Protein AF-A0A382U224-F1 (afdb_monomer)

Radius of gyration: 30.33 Å; Cα contacts (8 Å, |Δi|>4): 531; chains: 1; bounding box: 77×36×102 Å

Secondary structure (DSSP, 8-state):
--EEE-TT--EEEPTT----TTT-SEEEEEEEEE-TTS-EEEEEEEEEPPP--PPP-EEEEETT-TTEEEEEEEEEEEE-TTS-EEEEEEEEEEEEEE----TT--EEEEEEEEE-SS--S--EEEEEETT--B-GGGEEEETTTTEEEEPTT----GGG-TTS--SS-------TTSS--TTS-----EEEEEE-SS-EEEEEETT-STTPSPEEEEEES---TTT---TTS--TT--------TT---EEEEEEEEE-SSSSSS-EEEEEEEETTTTEEEEEEE-TTS-GGGG--

Structure (mmCIF, N/CA/C/O backbone):
data_AF-A0A382U224-F1
#
_entry.id   AF-A0A382U224-F1
#
loop_
_atom_site.group_PDB
_atom_site.id
_atom_site.type_symbol
_atom_site.label_atom_id
_atom_site.label_alt_id
_atom_site.label_comp_id
_atom_site.label_asym_id
_atom_site.label_entity_id
_atom_site.label_seq_id
_atom_site.pdbx_PDB_ins_code
_atom_site.Cartn_x
_atom_site.Cartn_y
_atom_site.Cartn_z
_atom_site.occupancy
_atom_site.B_iso_or_equiv
_atom_site.auth_seq_id
_atom_site.auth_comp_id
_atom_site.auth_asym_id
_atom_site.auth_atom_id
_atom_site.pdbx_PDB_model_num
ATOM 1 N N . ARG A 1 1 ? 13.136 8.212 -32.456 1.00 69.88 1 ARG A N 1
ATOM 2 C CA . ARG A 1 1 ? 13.972 9.448 -32.551 1.00 69.88 1 ARG A CA 1
ATOM 3 C C . ARG A 1 1 ? 15.162 9.426 -31.564 1.00 69.88 1 ARG A C 1
ATOM 5 O O . ARG A 1 1 ? 15.828 10.454 -31.434 1.00 69.88 1 ARG A O 1
ATOM 12 N N . PHE A 1 2 ? 15.437 8.265 -30.944 1.00 87.75 2 PHE A N 1
ATOM 13 C CA . PHE A 1 2 ? 16.312 8.047 -29.780 1.00 87.75 2 PHE A CA 1
ATOM 14 C C . PHE A 1 2 ? 17.734 7.593 -30.119 1.00 87.75 2 PHE A C 1
ATOM 16 O O . PHE A 1 2 ? 18.622 7.741 -29.297 1.00 87.75 2 PHE A O 1
ATOM 23 N N . PHE A 1 3 ? 17.952 7.085 -31.332 1.00 92.06 3 PHE A N 1
ATOM 24 C CA . PHE A 1 3 ? 19.251 6.616 -31.808 1.00 92.06 3 PHE A CA 1
ATOM 25 C C . PHE A 1 3 ? 19.870 7.608 -32.792 1.00 92.06 3 PHE A C 1
ATOM 27 O O . PHE A 1 3 ? 19.154 8.365 -33.463 1.00 92.06 3 PHE A O 1
ATOM 34 N N . GLU A 1 4 ? 21.193 7.584 -32.891 1.00 92.56 4 GLU A N 1
ATOM 35 C CA . GLU A 1 4 ? 21.968 8.284 -33.909 1.00 92.56 4 GLU A CA 1
ATOM 36 C C . GLU A 1 4 ? 23.108 7.413 -34.432 1.00 92.56 4 GLU A C 1
ATOM 38 O O . GLU A 1 4 ? 23.628 6.557 -33.720 1.00 92.56 4 GLU A O 1
ATOM 43 N N . ILE A 1 5 ? 23.468 7.630 -35.697 1.00 91.50 5 ILE A N 1
ATOM 44 C CA . ILE A 1 5 ? 24.611 6.995 -36.346 1.00 91.50 5 ILE A CA 1
ATOM 45 C C . ILE A 1 5 ? 25.606 8.086 -36.735 1.00 91.50 5 ILE A C 1
ATOM 47 O O . ILE A 1 5 ? 25.209 9.106 -37.304 1.00 91.50 5 ILE A O 1
ATOM 51 N N . ASN A 1 6 ? 26.877 7.912 -36.381 1.00 90.19 6 ASN A N 1
ATOM 52 C CA . ASN A 1 6 ? 27.922 8.869 -36.745 1.00 90.19 6 ASN A CA 1
ATOM 53 C C . ASN A 1 6 ? 28.481 8.597 -38.155 1.00 90.19 6 ASN A C 1
ATOM 55 O O . ASN A 1 6 ? 28.109 7.626 -38.817 1.00 90.19 6 ASN A O 1
ATOM 59 N N . ALA A 1 7 ? 29.374 9.474 -38.623 1.00 87.75 7 ALA A N 1
ATOM 60 C CA . ALA A 1 7 ? 29.983 9.362 -39.950 1.00 87.75 7 ALA A CA 1
ATOM 61 C C . ALA A 1 7 ? 30.847 8.095 -40.107 1.00 87.75 7 ALA A C 1
ATOM 63 O O . ALA A 1 7 ? 31.051 7.622 -41.221 1.00 87.75 7 ALA A O 1
ATOM 64 N N . GLU A 1 8 ? 31.315 7.523 -38.997 1.00 90.12 8 GLU A N 1
ATOM 65 C CA . GLU A 1 8 ? 32.066 6.269 -38.937 1.00 90.12 8 GLU A CA 1
ATOM 66 C C . GLU A 1 8 ? 31.162 5.020 -38.942 1.00 90.12 8 GLU A C 1
ATOM 68 O O . GLU A 1 8 ? 31.665 3.897 -38.941 1.00 90.12 8 GLU A O 1
ATOM 73 N N . GLY A 1 9 ? 29.834 5.190 -38.957 1.00 88.94 9 GLY A N 1
ATOM 74 C CA . GLY A 1 9 ? 28.864 4.092 -38.971 1.00 88.94 9 GLY A CA 1
ATOM 75 C C . GLY A 1 9 ? 28.565 3.481 -37.598 1.00 88.94 9 GLY A C 1
ATOM 76 O O . GLY A 1 9 ? 27.930 2.431 -37.522 1.00 88.94 9 GLY A O 1
ATOM 77 N N . VAL A 1 10 ? 28.993 4.120 -36.508 1.00 92.06 10 VAL A N 1
ATOM 78 C CA . VAL A 1 10 ? 28.679 3.703 -35.136 1.00 92.06 10 VAL A CA 1
ATOM 79 C C . VAL A 1 10 ? 27.275 4.166 -34.784 1.00 92.06 10 VAL A C 1
ATOM 81 O O . VAL A 1 10 ? 27.008 5.367 -34.707 1.00 92.06 10 VAL A O 1
ATOM 84 N N . LEU A 1 11 ? 26.385 3.207 -34.550 1.00 91.12 11 LEU A N 1
ATOM 85 C CA . LEU A 1 11 ? 25.061 3.452 -34.001 1.00 91.12 11 LEU A CA 1
ATOM 86 C C . LEU A 1 11 ? 25.136 3.524 -32.474 1.00 91.12 11 LEU A C 1
ATOM 88 O O . LEU A 1 11 ? 25.681 2.623 -31.839 1.00 91.12 11 LEU A O 1
ATOM 92 N N . LYS A 1 12 ? 24.533 4.553 -31.882 1.00 91.94 12 LYS A N 1
ATOM 93 C CA . LYS A 1 12 ? 24.366 4.669 -30.432 1.00 91.94 12 LYS A CA 1
ATOM 94 C C . LYS A 1 12 ? 22.997 5.230 -30.059 1.00 91.94 12 LYS A C 1
ATOM 96 O O . LYS A 1 12 ? 22.325 5.867 -30.876 1.00 91.94 12 LYS A O 1
ATOM 101 N N . LEU A 1 13 ? 22.604 5.022 -28.805 1.00 93.81 13 LEU A N 1
ATOM 102 C CA . LEU A 1 13 ? 21.536 5.802 -28.189 1.00 93.81 13 LEU A CA 1
ATOM 103 C C . LEU A 1 13 ? 22.026 7.248 -28.010 1.00 93.81 13 LEU A C 1
ATOM 105 O O . LEU A 1 13 ? 23.205 7.491 -27.748 1.00 93.81 13 LEU A O 1
ATOM 109 N N . LYS A 1 14 ? 21.134 8.214 -28.208 1.00 94.69 14 LYS A N 1
ATOM 110 C CA . LYS A 1 14 ? 21.439 9.629 -28.010 1.00 94.69 14 LYS A CA 1
ATOM 111 C C . LYS A 1 14 ? 21.671 9.925 -26.539 1.00 94.69 14 LYS A C 1
ATOM 113 O O . LYS A 1 14 ? 21.024 9.350 -25.668 1.00 94.69 14 LYS A O 1
ATOM 118 N N . ASP A 1 15 ? 22.535 10.897 -26.291 1.00 93.88 15 ASP A N 1
ATOM 119 C CA . ASP A 1 15 ? 22.844 1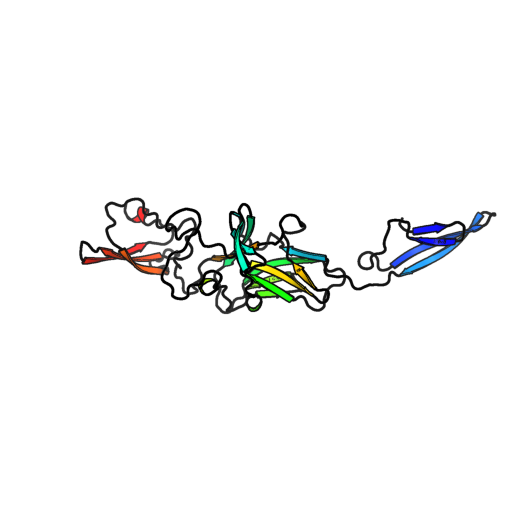1.359 -24.946 1.00 93.88 15 ASP A CA 1
ATOM 120 C C . ASP A 1 15 ? 21.559 11.837 -24.236 1.00 93.88 15 ASP A C 1
ATOM 122 O O . ASP A 1 15 ? 20.720 12.524 -24.828 1.00 93.88 15 ASP A O 1
ATOM 126 N N . GLY A 1 16 ? 21.400 11.452 -22.967 1.00 93.38 16 GLY A N 1
ATOM 127 C CA . GLY A 1 16 ? 20.220 11.770 -22.154 1.00 93.38 16 GLY A CA 1
ATOM 128 C C . GLY A 1 16 ? 19.013 10.844 -22.352 1.00 93.38 16 GLY A C 1
ATOM 129 O O . GLY A 1 16 ? 18.013 11.025 -21.665 1.00 93.38 16 GLY A O 1
ATOM 130 N N . PHE A 1 17 ? 19.094 9.856 -23.246 1.00 92.56 17 PHE A N 1
ATOM 131 C CA . PHE A 1 17 ? 18.107 8.780 -23.345 1.00 92.56 17 PHE A CA 1
ATOM 132 C C . PHE A 1 17 ? 18.631 7.508 -22.679 1.00 92.56 17 PHE A C 1
ATOM 134 O O . PHE A 1 17 ? 19.838 7.273 -22.640 1.00 92.56 17 PHE A O 1
ATOM 141 N N . GLN A 1 18 ? 17.710 6.693 -22.175 1.00 91.25 18 GLN A N 1
ATOM 142 C CA . GLN A 1 18 ? 17.973 5.373 -21.605 1.00 91.25 18 GLN A CA 1
ATOM 143 C C . GLN A 1 18 ? 17.021 4.368 -22.261 1.00 91.25 18 GLN A C 1
ATOM 145 O O . GLN A 1 18 ? 15.934 4.755 -22.700 1.00 91.25 18 GLN A O 1
ATOM 150 N N . ALA A 1 19 ? 17.479 3.125 -22.407 1.00 91.81 19 ALA A N 1
ATOM 151 C CA . ALA A 1 19 ? 16.613 2.011 -22.771 1.00 91.81 19 ALA A CA 1
ATOM 152 C C . ALA A 1 19 ? 15.884 1.525 -21.511 1.00 91.81 19 ALA A C 1
ATOM 154 O O . ALA A 1 19 ? 16.412 1.678 -20.415 1.00 91.81 19 ALA A O 1
ATOM 155 N N . ASP A 1 20 ? 14.686 0.996 -21.702 1.00 92.19 20 ASP A N 1
ATOM 156 C CA . ASP A 1 20 ? 13.738 0.574 -20.669 1.00 92.19 20 ASP A CA 1
ATOM 157 C C . ASP A 1 20 ? 13.022 -0.633 -21.291 1.00 92.19 20 ASP A C 1
ATOM 159 O O . ASP A 1 20 ? 12.437 -0.499 -22.377 1.00 92.19 20 ASP A O 1
ATOM 163 N N . TYR A 1 21 ? 13.236 -1.819 -20.716 1.00 94.38 21 TYR A N 1
ATOM 164 C CA . TYR A 1 21 ? 12.819 -3.083 -21.322 1.00 94.38 21 TYR A CA 1
ATOM 165 C C . TYR A 1 21 ? 11.293 -3.223 -21.283 1.00 94.38 21 TYR A C 1
ATOM 167 O O . TYR A 1 21 ? 10.682 -3.599 -22.291 1.00 94.38 21 TYR A O 1
ATOM 175 N N . GLU A 1 22 ? 10.675 -2.798 -20.186 1.00 92.94 22 GLU A N 1
ATOM 176 C CA . GLU A 1 22 ? 9.235 -2.845 -19.922 1.00 92.94 22 GLU A CA 1
ATOM 177 C C . GLU A 1 22 ? 8.476 -1.917 -20.866 1.00 92.94 22 GLU A C 1
ATOM 179 O O . GLU A 1 22 ? 7.333 -2.183 -21.254 1.00 92.94 22 GLU A O 1
ATOM 184 N N . ARG A 1 23 ? 9.128 -0.837 -21.302 1.00 91.88 23 ARG A N 1
ATOM 185 C CA . ARG A 1 23 ? 8.614 0.044 -22.348 1.00 91.88 23 ARG A CA 1
ATOM 186 C C . ARG A 1 23 ? 8.836 -0.507 -23.748 1.00 91.88 23 ARG A C 1
ATOM 188 O O . ARG A 1 23 ? 7.899 -0.523 -24.545 1.00 91.88 23 ARG A O 1
ATOM 195 N N . ASP A 1 24 ? 10.072 -0.884 -24.076 1.00 93.50 24 ASP A N 1
ATOM 196 C CA . ASP A 1 24 ? 10.478 -1.333 -25.408 1.00 93.50 24 ASP A CA 1
ATOM 197 C C . ASP A 1 24 ? 11.606 -2.388 -25.325 1.00 93.50 24 ASP A C 1
ATOM 199 O O . ASP A 1 24 ? 12.788 -2.073 -25.473 1.00 93.50 24 ASP A O 1
ATOM 203 N N . ALA A 1 25 ? 11.250 -3.673 -25.235 1.00 95.44 25 ALA A N 1
ATOM 204 C CA . ALA A 1 25 ? 12.205 -4.794 -25.229 1.00 95.44 25 ALA A CA 1
ATOM 205 C C . ALA A 1 25 ? 13.103 -4.890 -26.485 1.00 95.44 25 ALA A C 1
ATOM 207 O O . ALA A 1 25 ? 14.107 -5.610 -26.518 1.00 95.44 25 ALA A O 1
ATOM 208 N N . SER A 1 26 ? 12.749 -4.200 -27.575 1.00 95.19 26 SER A N 1
ATOM 209 C CA . SER A 1 26 ? 13.609 -4.101 -28.754 1.00 95.19 26 SER A CA 1
ATOM 210 C C . SER A 1 26 ? 13.297 -2.885 -29.620 1.00 95.19 26 SER A C 1
ATOM 212 O O . SER A 1 26 ? 12.163 -2.420 -29.709 1.00 95.19 26 SER A O 1
ATOM 214 N N . TYR A 1 27 ? 14.309 -2.432 -30.355 1.00 94.00 27 TYR A N 1
ATOM 215 C CA . TYR A 1 27 ? 14.199 -1.386 -31.360 1.00 94.00 27 TYR A CA 1
ATOM 216 C C . TYR A 1 27 ? 14.552 -1.938 -32.735 1.00 94.00 27 TYR A C 1
ATOM 218 O O . TYR A 1 27 ? 15.621 -2.517 -32.935 1.00 94.00 27 TYR A O 1
ATOM 226 N N . GLN A 1 28 ? 13.682 -1.701 -33.712 1.00 93.62 28 GLN A N 1
ATOM 227 C CA . GLN A 1 28 ? 13.940 -2.031 -35.108 1.00 93.62 28 GLN A CA 1
ATOM 228 C C . GLN A 1 28 ? 14.117 -0.758 -35.931 1.00 93.62 28 GLN A C 1
ATOM 230 O O . GLN A 1 28 ? 13.330 0.186 -35.828 1.00 93.62 28 GLN A O 1
ATOM 235 N N . PHE A 1 29 ? 15.147 -0.723 -36.771 1.00 90.44 29 PHE A N 1
ATOM 236 C CA . PHE A 1 29 ? 15.409 0.425 -37.631 1.00 90.44 29 PHE A CA 1
ATOM 237 C C . PHE A 1 29 ? 16.032 0.027 -38.967 1.00 90.44 29 PHE A C 1
ATOM 239 O O . PHE A 1 29 ? 16.748 -0.965 -39.099 1.00 90.44 29 PHE A O 1
ATOM 246 N N . ASN A 1 30 ? 15.752 0.857 -39.970 1.00 93.19 30 ASN A N 1
ATOM 247 C CA . ASN A 1 30 ? 16.323 0.752 -41.305 1.00 93.19 30 ASN A CA 1
ATOM 248 C C . ASN A 1 30 ? 17.618 1.568 -41.362 1.00 93.19 30 ASN A C 1
ATOM 250 O O . ASN A 1 30 ? 17.573 2.797 -41.286 1.00 93.19 30 ASN A O 1
ATOM 254 N N . ILE A 1 31 ? 18.761 0.909 -41.541 1.00 90.69 31 ILE A N 1
ATOM 255 C CA . ILE A 1 31 ? 20.030 1.577 -41.844 1.00 90.69 31 ILE A CA 1
ATOM 256 C C . ILE A 1 31 ? 20.157 1.667 -43.358 1.00 90.69 31 ILE A C 1
ATOM 258 O O . ILE A 1 31 ? 20.161 0.642 -44.035 1.00 90.69 31 ILE A O 1
ATOM 262 N N . THR A 1 32 ? 20.277 2.884 -43.885 1.00 92.38 32 THR A N 1
ATOM 263 C CA . THR A 1 32 ? 20.508 3.123 -45.314 1.00 92.38 32 THR A CA 1
ATOM 264 C C . THR A 1 32 ? 21.908 3.678 -45.519 1.00 92.38 32 THR A C 1
ATOM 266 O O . THR A 1 32 ? 22.218 4.758 -45.022 1.00 92.38 32 THR A O 1
ATOM 269 N N . ALA A 1 33 ? 22.742 2.950 -46.256 1.00 91.44 33 ALA A N 1
ATOM 270 C CA . ALA A 1 33 ? 24.026 3.437 -46.743 1.00 91.44 33 ALA A CA 1
ATOM 271 C C . ALA A 1 33 ? 23.842 4.017 -48.150 1.00 91.44 33 ALA A C 1
ATOM 273 O O . ALA A 1 33 ? 23.153 3.411 -48.968 1.00 91.44 33 ALA A O 1
ATOM 274 N N . LEU A 1 34 ? 24.454 5.169 -48.425 1.00 93.81 34 LEU A N 1
ATOM 275 C CA . LEU A 1 34 ? 24.434 5.853 -49.720 1.00 93.81 34 LEU A CA 1
ATOM 276 C C . LEU A 1 34 ? 25.876 5.994 -50.222 1.00 93.81 34 LEU A C 1
ATOM 278 O O . LEU A 1 34 ? 26.750 6.362 -49.438 1.00 93.81 34 LEU A O 1
ATOM 282 N N . ASN A 1 35 ? 26.134 5.707 -51.498 1.00 92.94 35 ASN A N 1
ATOM 283 C CA . ASN A 1 35 ? 27.435 5.977 -52.119 1.00 92.94 35 ASN A CA 1
ATOM 284 C C . ASN A 1 35 ? 27.475 7.378 -52.770 1.00 92.94 35 ASN A C 1
ATOM 286 O O . ASN A 1 35 ? 26.446 8.031 -52.941 1.00 92.94 35 ASN A O 1
ATOM 290 N N . ASP A 1 36 ? 28.660 7.824 -53.199 1.00 93.94 36 ASP A N 1
ATOM 291 C CA . ASP A 1 36 ? 28.842 9.140 -53.843 1.00 93.94 36 ASP A CA 1
ATOM 292 C C . ASP A 1 36 ? 28.102 9.283 -55.187 1.00 93.94 36 ASP A C 1
ATOM 294 O O . ASP A 1 36 ? 27.880 10.396 -55.665 1.00 93.94 36 ASP A O 1
ATOM 298 N N . ALA A 1 37 ? 27.718 8.164 -55.809 1.00 94.69 37 ALA A N 1
ATOM 299 C CA . ALA A 1 37 ? 26.937 8.136 -57.044 1.00 94.69 37 ALA A CA 1
ATOM 300 C C . ALA A 1 37 ? 25.416 8.238 -56.802 1.00 94.69 37 ALA A C 1
ATOM 302 O O . ALA A 1 37 ? 24.665 8.427 -57.758 1.00 94.69 37 ALA A O 1
ATOM 303 N N . GLY A 1 38 ? 24.963 8.157 -55.544 1.00 92.81 38 GLY A N 1
ATOM 304 C CA . GLY A 1 38 ? 23.555 8.224 -55.152 1.00 92.81 38 GLY A CA 1
ATOM 305 C C . GLY A 1 38 ? 22.835 6.872 -55.058 1.00 92.81 38 GLY A C 1
ATOM 306 O O . GLY A 1 38 ? 21.628 6.856 -54.811 1.00 92.81 38 GLY A O 1
ATOM 307 N N . ASP A 1 39 ? 23.533 5.745 -55.219 1.00 96.50 39 ASP A N 1
ATOM 308 C CA . ASP A 1 39 ? 22.951 4.419 -54.989 1.00 96.50 39 ASP A CA 1
ATOM 309 C C . ASP A 1 39 ? 22.833 4.147 -53.491 1.00 96.50 39 ASP A C 1
ATOM 311 O O . ASP A 1 39 ? 23.741 4.474 -52.720 1.00 96.50 39 ASP A O 1
ATOM 315 N N . SER A 1 40 ? 21.742 3.498 -53.081 1.00 96.25 40 SER A N 1
ATOM 316 C CA . SER A 1 40 ? 21.501 3.163 -51.678 1.00 96.25 40 SER A CA 1
ATOM 317 C C . SER A 1 40 ? 21.294 1.672 -51.442 1.00 96.25 40 SER A C 1
ATOM 319 O O . SER A 1 40 ? 20.751 0.954 -52.282 1.00 96.25 40 SER A O 1
ATOM 321 N N . LEU A 1 41 ? 21.718 1.222 -50.263 1.00 95.94 41 LEU A N 1
ATOM 322 C CA . LEU A 1 41 ? 21.415 -0.095 -49.719 1.00 95.94 41 LEU A CA 1
ATOM 323 C C . LEU A 1 41 ? 20.790 0.086 -48.340 1.00 95.94 41 LEU A C 1
ATOM 325 O O . LEU A 1 41 ? 21.390 0.714 -47.468 1.00 95.94 41 LEU A O 1
ATOM 329 N N . THR A 1 42 ? 19.610 -0.493 -48.136 1.00 95.88 42 THR A N 1
ATOM 330 C CA . THR A 1 42 ? 18.919 -0.469 -46.846 1.00 95.88 42 THR A CA 1
ATOM 331 C C . THR A 1 42 ? 18.923 -1.856 -46.223 1.00 95.88 42 THR A C 1
ATOM 333 O O . THR A 1 42 ? 18.527 -2.826 -46.867 1.00 95.88 42 THR A O 1
ATOM 336 N N . THR A 1 43 ? 19.328 -1.945 -44.958 1.00 93.94 43 THR A N 1
ATOM 337 C CA . THR A 1 43 ? 19.179 -3.150 -44.139 1.00 93.94 43 THR A CA 1
ATOM 338 C C . THR A 1 43 ? 18.311 -2.860 -42.929 1.00 93.94 43 THR A C 1
ATOM 340 O O . THR A 1 43 ? 18.355 -1.766 -42.366 1.00 93.94 43 THR A O 1
ATOM 343 N N . ILE A 1 44 ? 17.543 -3.859 -42.512 1.00 94.25 44 ILE A N 1
ATOM 344 C CA . ILE A 1 44 ? 16.831 -3.833 -41.239 1.00 94.25 44 ILE A CA 1
ATOM 345 C C . ILE A 1 44 ? 17.802 -4.332 -40.170 1.00 94.25 44 ILE A C 1
ATOM 347 O O . ILE A 1 44 ? 18.443 -5.368 -40.352 1.00 94.25 44 ILE A O 1
ATOM 351 N N . MET A 1 45 ? 17.920 -3.594 -39.075 1.00 90.50 45 MET A N 1
ATOM 352 C CA . MET A 1 45 ? 18.650 -4.002 -37.881 1.00 90.50 45 MET A CA 1
ATOM 353 C C . MET A 1 45 ? 17.687 -4.000 -36.697 1.00 90.50 45 MET A C 1
ATOM 355 O O . MET A 1 45 ? 16.862 -3.095 -36.560 1.00 90.50 45 MET A O 1
ATOM 359 N N . THR A 1 46 ? 17.810 -5.022 -35.857 1.00 93.62 46 THR A N 1
ATOM 360 C CA . THR A 1 46 ? 17.092 -5.136 -34.589 1.00 93.62 46 THR A CA 1
ATOM 361 C C . THR A 1 46 ? 18.112 -5.073 -33.463 1.00 93.62 46 THR A C 1
ATOM 363 O O . THR A 1 46 ? 19.101 -5.805 -33.491 1.00 93.62 46 THR A O 1
ATOM 366 N N . VAL A 1 47 ? 17.871 -4.201 -32.492 1.00 92.88 47 VAL A N 1
ATOM 367 C CA . VAL A 1 47 ? 18.618 -4.109 -31.236 1.00 92.88 47 VAL A CA 1
ATOM 368 C C . VAL A 1 47 ? 17.680 -4.551 -30.130 1.00 92.88 47 VAL A C 1
ATOM 370 O O . VAL A 1 47 ? 16.614 -3.967 -29.968 1.00 92.88 47 VAL A O 1
ATOM 373 N N . THR A 1 48 ? 18.053 -5.596 -29.406 1.00 95.19 48 THR A N 1
ATOM 374 C CA . THR A 1 48 ? 17.325 -6.055 -28.221 1.00 95.19 48 THR A CA 1
ATOM 375 C C . THR A 1 48 ? 17.800 -5.275 -27.003 1.00 95.19 48 THR A C 1
ATOM 377 O O . THR A 1 48 ? 18.986 -4.955 -26.904 1.00 95.19 48 THR A O 1
ATOM 380 N N . VAL A 1 49 ? 16.877 -4.962 -26.104 1.00 95.69 49 VAL A N 1
ATOM 381 C CA . VAL A 1 49 ? 17.187 -4.477 -24.759 1.00 95.69 49 VAL A CA 1
ATOM 382 C C . VAL A 1 49 ? 17.278 -5.711 -23.870 1.00 95.69 49 VAL A C 1
ATOM 384 O O . VAL A 1 49 ? 16.461 -6.621 -24.003 1.00 95.69 49 VAL A O 1
ATOM 387 N N . GLU A 1 50 ? 18.329 -5.796 -23.061 1.00 94.81 50 GLU A N 1
ATOM 388 C CA . GLU A 1 50 ? 18.430 -6.845 -22.049 1.00 94.81 50 GLU A CA 1
ATOM 389 C C . GLU A 1 50 ? 17.659 -6.389 -20.818 1.00 94.81 50 GLU A C 1
ATOM 391 O O . GLU A 1 50 ? 17.856 -5.268 -20.352 1.00 94.81 50 GLU A O 1
ATOM 396 N N . ASP A 1 51 ? 16.785 -7.272 -20.364 1.00 94.19 51 ASP A N 1
ATOM 397 C CA . ASP A 1 51 ? 16.013 -7.158 -19.137 1.00 94.19 51 ASP A CA 1
ATOM 398 C C . ASP A 1 51 ? 16.950 -7.212 -17.914 1.00 94.19 51 ASP A C 1
ATOM 400 O O . ASP A 1 51 ? 17.913 -7.999 -17.894 1.00 94.19 51 ASP A O 1
ATOM 404 N N . VAL A 1 52 ? 16.708 -6.356 -16.923 1.00 92.00 52 VAL A N 1
ATOM 405 C CA . VAL A 1 52 ? 17.448 -6.308 -15.660 1.00 92.00 52 VAL A CA 1
ATOM 406 C C . VAL A 1 52 ? 16.449 -6.233 -14.521 1.00 92.00 52 VAL A C 1
ATOM 408 O O . VAL A 1 52 ? 15.492 -5.504 -14.620 1.00 92.00 52 VAL A O 1
ATOM 411 N N . ALA A 1 53 ? 16.712 -6.928 -13.414 1.00 88.94 53 ALA A N 1
ATOM 412 C CA . ALA A 1 53 ? 15.777 -6.898 -12.295 1.00 88.94 53 ALA A CA 1
ATOM 413 C C . ALA A 1 53 ? 15.670 -5.486 -11.676 1.00 88.94 53 ALA A C 1
ATOM 415 O O . ALA A 1 53 ? 16.638 -5.003 -11.067 1.00 88.94 53 ALA A O 1
ATOM 416 N N . GLU A 1 54 ? 14.507 -4.858 -11.796 1.00 90.31 54 GLU A N 1
ATOM 417 C CA . GLU A 1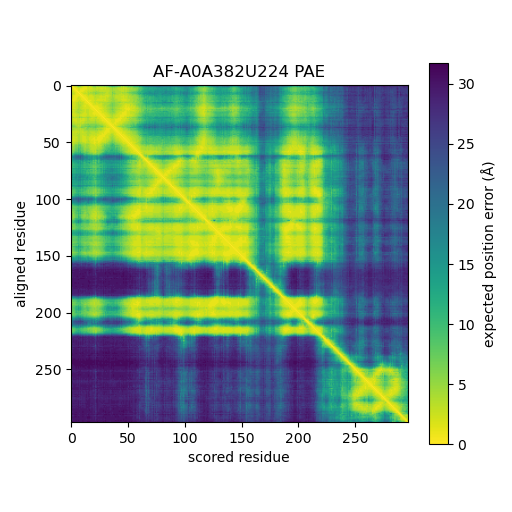 54 ? 14.086 -3.653 -11.101 1.00 90.31 54 GLU A CA 1
ATOM 418 C C . GLU A 1 54 ? 13.360 -3.964 -9.785 1.00 90.31 54 GLU A C 1
ATOM 420 O O . GLU A 1 54 ? 12.824 -5.042 -9.542 1.00 90.31 54 GLU A O 1
ATOM 425 N N . ALA A 1 55 ? 13.388 -2.988 -8.879 1.00 91.12 55 ALA A N 1
ATOM 426 C CA . ALA A 1 55 ? 12.603 -3.042 -7.656 1.00 91.12 55 ALA A CA 1
ATOM 427 C C . ALA A 1 55 ? 11.183 -2.530 -7.911 1.00 91.12 55 ALA A C 1
ATOM 429 O O . ALA A 1 55 ? 10.991 -1.660 -8.766 1.00 91.12 55 ALA A O 1
ATOM 430 N N . MET A 1 56 ? 10.219 -2.965 -7.094 1.00 91.88 56 MET A N 1
ATOM 431 C CA . MET A 1 56 ? 8.894 -2.351 -7.078 1.00 91.88 56 MET A CA 1
ATOM 432 C C . MET A 1 56 ? 9.027 -0.837 -6.863 1.00 91.88 56 MET A C 1
ATOM 434 O O . MET A 1 56 ? 9.579 -0.357 -5.871 1.00 91.88 56 MET A O 1
ATOM 438 N N . GLU A 1 57 ? 8.491 -0.067 -7.803 1.00 90.69 57 GLU A N 1
ATOM 439 C CA . GLU A 1 57 ? 8.603 1.388 -7.796 1.00 90.69 57 GLU A CA 1
ATOM 440 C C . GLU A 1 57 ? 7.612 2.023 -6.824 1.00 90.69 57 GLU A C 1
ATOM 442 O O . GLU A 1 57 ? 7.868 3.100 -6.271 1.00 90.69 57 GLU A O 1
ATOM 447 N N . LYS A 1 58 ? 6.435 1.402 -6.657 1.00 89.81 58 LYS A N 1
ATOM 448 C CA . LYS A 1 58 ? 5.335 2.032 -5.931 1.00 89.81 58 LYS A CA 1
ATOM 449 C C . LYS A 1 58 ? 4.266 1.068 -5.444 1.00 89.81 58 LYS A C 1
ATOM 451 O O . LYS A 1 58 ? 3.807 0.200 -6.176 1.00 89.81 58 LYS A O 1
ATOM 456 N N . ALA A 1 59 ? 3.757 1.368 -4.252 1.00 92.19 59 ALA A N 1
ATOM 457 C CA . ALA A 1 59 ? 2.493 0.867 -3.738 1.00 92.19 59 ALA A CA 1
ATOM 458 C C . ALA A 1 59 ? 1.643 2.060 -3.284 1.00 92.19 59 ALA A C 1
ATOM 460 O O . ALA A 1 59 ? 2.094 2.884 -2.488 1.00 92.19 59 ALA A O 1
ATOM 461 N N . SER A 1 60 ? 0.417 2.192 -3.783 1.00 91.38 60 SER A N 1
ATOM 462 C CA . SER A 1 60 ? -0.436 3.333 -3.440 1.00 91.38 60 SER A CA 1
ATOM 463 C C . SER A 1 60 ? -1.889 2.966 -3.234 1.00 91.38 60 SER A C 1
ATOM 465 O O . SER A 1 60 ? -2.447 2.182 -3.991 1.00 91.38 60 SER A O 1
ATOM 467 N N . LEU A 1 61 ? -2.528 3.590 -2.250 1.00 88.69 61 LEU A N 1
ATOM 468 C CA . LEU A 1 61 ? -3.956 3.429 -2.020 1.00 88.69 61 LEU A CA 1
ATOM 469 C C . LEU A 1 61 ? -4.772 3.958 -3.209 1.00 88.69 61 LEU A C 1
ATOM 471 O O . LEU A 1 61 ? -4.680 5.139 -3.558 1.00 88.69 61 LEU A O 1
ATOM 475 N N . HIS A 1 62 ? -5.654 3.113 -3.740 1.00 82.62 62 HIS A N 1
ATOM 476 C CA . HIS A 1 62 ? -6.685 3.502 -4.690 1.00 82.62 62 HIS A CA 1
ATOM 477 C C . HIS A 1 62 ? -7.909 4.053 -3.940 1.00 82.62 62 HIS A C 1
ATOM 479 O O . HIS A 1 62 ? -8.715 3.311 -3.372 1.00 82.62 62 HIS A O 1
ATOM 485 N N . ALA A 1 63 ? -8.052 5.380 -3.914 1.00 62.81 63 ALA A N 1
ATOM 486 C CA . ALA A 1 63 ? -8.908 6.105 -2.967 1.00 62.81 63 ALA A CA 1
ATOM 487 C C . ALA A 1 63 ? -10.439 5.994 -3.181 1.00 62.81 63 ALA A C 1
ATOM 489 O O . ALA A 1 63 ? -11.188 6.746 -2.563 1.00 62.81 63 ALA A O 1
ATOM 490 N N . TRP A 1 64 ? -10.936 5.082 -4.024 1.00 66.31 64 TRP A N 1
ATOM 491 C CA . TRP A 1 64 ? -12.361 5.023 -4.406 1.00 66.31 64 TRP A CA 1
ATOM 492 C C . TRP A 1 64 ? -13.005 3.634 -4.282 1.00 66.31 64 TRP A C 1
ATOM 494 O O . TRP A 1 64 ? -13.916 3.282 -5.031 1.00 66.31 64 TRP A O 1
ATOM 504 N N . GLY A 1 65 ? -12.554 2.834 -3.314 1.00 66.38 65 GLY A N 1
ATOM 505 C CA . GLY A 1 65 ? -13.179 1.549 -2.988 1.00 66.38 65 GLY A CA 1
ATOM 506 C C . GLY A 1 65 ? -14.564 1.687 -2.337 1.00 66.38 65 GLY A C 1
ATOM 507 O O . GLY A 1 65 ? -14.863 2.694 -1.706 1.00 66.38 65 GLY A O 1
ATOM 508 N N . LYS A 1 66 ? -15.392 0.634 -2.420 1.00 75.19 66 LYS A N 1
ATOM 509 C CA . LYS A 1 66 ? -16.739 0.564 -1.804 1.00 75.19 66 LYS A CA 1
ATOM 510 C C . LYS A 1 66 ? -16.771 0.999 -0.330 1.00 75.19 66 LYS A C 1
ATOM 512 O O . LYS A 1 66 ? -17.742 1.608 0.100 1.00 75.19 66 LYS A O 1
ATOM 517 N N . ASN A 1 67 ? -15.723 0.659 0.415 1.00 73.69 67 ASN A N 1
ATOM 518 C CA . ASN A 1 67 ? -15.620 0.876 1.855 1.00 73.69 67 ASN A CA 1
ATOM 519 C C . ASN A 1 67 ? -14.811 2.131 2.223 1.00 73.69 67 ASN A C 1
ATOM 521 O O . ASN A 1 67 ? -14.576 2.402 3.399 1.00 73.69 67 ASN A O 1
ATOM 525 N N . TYR A 1 68 ? -14.427 2.942 1.231 1.00 80.25 68 TYR A N 1
ATOM 526 C CA . TYR A 1 68 ? -13.963 4.302 1.479 1.00 80.25 68 TYR A CA 1
ATOM 527 C C . TYR A 1 68 ? -15.054 5.093 2.208 1.00 80.25 68 TYR A C 1
ATOM 529 O O . TYR A 1 68 ? -16.203 5.110 1.761 1.00 80.25 68 TYR A O 1
ATOM 537 N N . TYR A 1 69 ? -14.691 5.783 3.292 1.00 73.50 69 TYR A N 1
ATOM 538 C CA . TYR A 1 69 ? -15.614 6.678 3.985 1.00 73.50 69 TYR A CA 1
ATOM 539 C C . TYR A 1 69 ? -15.273 8.151 3.779 1.00 73.50 69 TYR A C 1
ATOM 541 O O . TYR A 1 69 ? -15.973 8.848 3.045 1.00 73.50 69 TYR A O 1
ATOM 549 N N . ARG A 1 70 ? -14.204 8.635 4.420 1.00 79.44 70 ARG A N 1
ATOM 550 C CA . ARG A 1 70 ? -13.751 10.022 4.286 1.00 79.44 70 ARG A CA 1
ATOM 551 C C . ARG A 1 70 ? -12.260 10.157 4.559 1.00 79.44 70 ARG A C 1
ATOM 553 O O . ARG A 1 70 ? -11.680 9.379 5.313 1.00 79.44 70 ARG A O 1
ATOM 560 N N . LEU A 1 71 ? -11.667 11.184 3.964 1.00 82.00 71 LEU A N 1
ATOM 561 C CA . LEU A 1 71 ? -10.369 11.699 4.378 1.00 82.00 71 LEU A CA 1
ATOM 562 C C . LEU A 1 71 ? -10.570 12.561 5.626 1.00 82.00 71 LEU A C 1
ATOM 564 O O . LEU A 1 71 ? -11.362 13.504 5.593 1.00 82.00 71 LEU A O 1
ATOM 568 N N . ALA A 1 72 ? -9.866 12.244 6.705 1.00 77.56 72 ALA A N 1
ATOM 569 C CA . ALA A 1 72 ? -9.877 13.034 7.925 1.00 77.56 72 ALA A CA 1
ATOM 570 C C . ALA A 1 72 ? -8.582 13.836 8.063 1.00 77.56 72 ALA A C 1
ATOM 572 O O . ALA A 1 72 ? -7.554 13.496 7.474 1.00 77.56 72 ALA A O 1
ATOM 573 N N . TYR A 1 73 ? -8.668 14.927 8.819 1.00 80.62 73 TYR A N 1
ATOM 574 C CA . TYR A 1 73 ? -7.568 15.843 9.073 1.00 80.62 73 TYR A CA 1
ATOM 575 C C . TYR A 1 73 ? -7.645 16.307 10.522 1.00 80.62 73 TYR A C 1
ATOM 577 O O . TYR A 1 73 ? -8.507 17.118 10.861 1.00 80.62 73 TYR A O 1
ATOM 585 N N . ASP A 1 74 ? -6.787 15.747 11.368 1.00 73.62 74 ASP A N 1
ATOM 586 C CA . ASP A 1 74 ? -6.843 15.965 12.813 1.00 73.62 74 ASP A CA 1
ATOM 587 C C . ASP A 1 74 ? -5.475 15.733 13.476 1.00 73.62 74 ASP A C 1
ATOM 589 O O . ASP A 1 74 ? -4.455 15.558 12.805 1.00 73.62 74 ASP A O 1
ATOM 593 N N . THR A 1 75 ? -5.443 15.763 14.802 1.00 71.50 75 THR A N 1
ATOM 594 C CA . THR A 1 75 ? -4.303 15.361 15.619 1.00 71.50 75 THR A CA 1
ATOM 595 C C . THR A 1 75 ? -4.310 13.850 15.822 1.00 71.50 75 THR A C 1
ATOM 597 O O . THR A 1 75 ? -5.331 13.272 16.184 1.00 71.50 75 THR A O 1
ATOM 600 N N . ILE A 1 76 ? -3.161 13.208 15.608 1.00 70.50 76 ILE A N 1
ATOM 601 C CA . ILE A 1 76 ? -2.949 11.788 15.922 1.00 70.50 76 ILE A CA 1
ATOM 602 C C . ILE A 1 76 ? -1.723 11.625 16.821 1.00 70.50 76 ILE A C 1
ATOM 604 O O . ILE A 1 76 ? -0.815 12.460 16.813 1.00 70.50 76 ILE A O 1
ATOM 608 N N . TRP A 1 77 ? -1.687 10.531 17.575 1.00 71.88 77 TRP A N 1
ATOM 609 C CA . TRP A 1 77 ? -0.537 10.143 18.384 1.00 71.88 77 TRP A CA 1
ATOM 610 C C . TRP A 1 77 ? 0.320 9.133 17.634 1.00 71.88 77 TRP A C 1
ATOM 612 O O . TRP A 1 77 ? -0.188 8.144 17.104 1.00 71.88 77 TRP A O 1
ATOM 622 N N . LEU A 1 78 ? 1.624 9.384 17.598 1.00 75.19 78 LEU A N 1
ATOM 623 C CA . LEU A 1 78 ? 2.608 8.532 16.940 1.00 75.19 78 LEU A CA 1
ATOM 624 C C . LEU A 1 78 ? 3.731 8.172 17.903 1.00 75.19 78 LEU A C 1
ATOM 626 O O . LEU A 1 78 ? 3.959 8.860 18.897 1.00 75.19 78 LEU A O 1
ATOM 630 N N . LYS A 1 79 ? 4.443 7.099 17.571 1.00 72.56 79 LYS A N 1
ATOM 631 C CA . LYS A 1 79 ? 5.641 6.669 18.278 1.00 72.56 79 LYS A CA 1
ATOM 632 C C . LYS A 1 79 ? 6.879 7.097 17.501 1.00 72.56 79 LYS A C 1
ATOM 634 O O . LYS A 1 79 ? 6.948 6.883 16.291 1.00 72.56 79 LYS A O 1
ATOM 639 N N . ASP A 1 80 ? 7.835 7.724 18.172 1.00 75.75 80 ASP A N 1
ATOM 640 C CA . ASP A 1 80 ? 9.117 8.063 17.561 1.00 75.75 80 ASP A CA 1
ATOM 641 C C . ASP A 1 80 ? 10.075 6.857 17.534 1.00 75.75 80 ASP A C 1
ATOM 643 O O . ASP A 1 80 ? 9.745 5.743 17.949 1.00 75.75 80 ASP A O 1
ATOM 647 N N . SER A 1 81 ? 11.291 7.071 17.025 1.00 81.44 81 SER A N 1
ATOM 648 C CA . SER A 1 81 ? 12.325 6.032 16.942 1.00 81.44 81 SER A CA 1
ATOM 649 C C . SER A 1 81 ? 12.837 5.534 18.299 1.00 81.44 81 SER A C 1
ATOM 651 O O . SER A 1 81 ? 13.571 4.549 18.343 1.00 81.44 81 SER A O 1
ATOM 653 N N . GLU A 1 82 ? 12.505 6.224 19.390 1.00 82.56 82 GLU A N 1
ATOM 654 C CA . GLU A 1 82 ? 12.922 5.922 20.763 1.00 82.56 82 GLU A CA 1
ATOM 655 C C . GLU A 1 82 ? 11.781 5.301 21.579 1.00 82.56 82 GLU A C 1
ATOM 657 O O . GLU A 1 82 ? 11.906 5.137 22.794 1.00 82.56 82 GLU A O 1
ATOM 662 N N . ASP A 1 83 ? 10.698 4.896 20.907 1.00 72.19 83 ASP A N 1
ATOM 663 C CA . ASP A 1 83 ? 9.512 4.296 21.514 1.00 72.19 83 ASP A CA 1
ATOM 664 C C . ASP A 1 83 ? 8.664 5.297 22.330 1.00 72.19 83 ASP A C 1
ATOM 666 O O . ASP A 1 83 ? 7.777 4.892 23.088 1.00 72.19 83 ASP A O 1
ATOM 670 N N . ALA A 1 84 ? 8.902 6.605 22.177 1.00 72.94 84 ALA A N 1
ATOM 671 C CA . ALA A 1 84 ? 8.175 7.647 22.891 1.00 72.94 84 ALA A CA 1
ATOM 672 C C . ALA A 1 84 ? 6.978 8.166 22.082 1.00 72.94 84 ALA A C 1
ATOM 674 O O . ALA A 1 84 ? 7.042 8.359 20.868 1.00 72.94 84 ALA A O 1
ATOM 675 N N . TRP A 1 85 ? 5.865 8.398 22.778 1.00 70.19 85 TRP A N 1
ATOM 676 C CA . TRP A 1 85 ? 4.645 8.934 22.184 1.00 70.19 85 TRP A CA 1
ATOM 677 C C . TRP A 1 85 ? 4.721 10.450 22.017 1.00 70.19 85 TRP A C 1
ATOM 679 O O . TRP A 1 85 ? 5.108 11.163 22.945 1.00 70.19 85 TRP A O 1
ATOM 689 N N . TYR A 1 86 ? 4.288 10.942 20.858 1.00 67.31 86 TYR A N 1
ATOM 690 C CA . TYR A 1 86 ? 4.156 12.367 20.581 1.00 67.31 86 TYR A CA 1
ATOM 691 C C . TYR A 1 86 ? 2.886 12.676 19.783 1.00 67.31 86 TYR A C 1
ATOM 693 O O . TYR A 1 86 ? 2.447 11.898 18.933 1.00 67.31 86 TYR A O 1
ATOM 701 N N . GLU A 1 87 ? 2.309 13.846 20.052 1.00 72.50 87 GLU A N 1
ATOM 702 C CA . GLU A 1 87 ? 1.199 14.390 19.277 1.00 72.50 87 GLU A CA 1
ATOM 703 C C . GLU A 1 87 ? 1.710 14.982 17.967 1.00 72.50 87 GLU A C 1
ATOM 705 O O . GLU A 1 87 ? 2.663 15.768 17.937 1.00 72.50 87 GLU A O 1
ATOM 710 N N . THR A 1 88 ? 1.020 14.673 16.878 1.00 72.88 88 THR A N 1
ATOM 711 C CA . THR A 1 88 ? 1.204 15.358 15.607 1.00 72.88 88 THR A CA 1
ATOM 712 C C . THR A 1 88 ? -0.130 15.921 15.138 1.00 72.88 88 THR A C 1
ATOM 714 O O . THR A 1 88 ? -1.076 15.204 14.818 1.00 72.88 88 THR A O 1
ATOM 717 N N . SER A 1 89 ? -0.225 17.248 15.155 1.00 77.00 89 SER A N 1
ATOM 718 C CA . SER A 1 89 ? -1.399 17.958 14.647 1.00 77.00 89 SER A CA 1
ATOM 719 C C . SER A 1 89 ? -1.415 17.954 13.120 1.00 77.00 89 SER A C 1
ATOM 721 O O . SER A 1 89 ? -0.380 17.741 12.479 1.00 77.00 89 SER A O 1
ATOM 723 N N . ASN A 1 90 ? -2.573 18.286 12.539 1.00 78.81 90 ASN A N 1
ATOM 724 C CA . ASN A 1 90 ? -2.696 18.545 11.104 1.00 78.81 90 ASN A CA 1
ATOM 725 C C . ASN A 1 90 ? -2.305 17.333 10.236 1.00 78.81 90 ASN A C 1
ATOM 727 O O . ASN A 1 90 ? -1.697 17.489 9.175 1.00 78.81 90 ASN A O 1
ATOM 731 N N . GLN A 1 91 ? -2.620 16.122 10.697 1.00 79.19 91 GLN A N 1
ATOM 732 C CA . GLN A 1 91 ? -2.334 14.891 9.974 1.00 79.19 91 GLN A CA 1
ATOM 733 C C . GLN A 1 91 ? -3.540 14.416 9.185 1.00 79.19 91 GLN A C 1
ATOM 735 O O . GLN A 1 91 ? -4.652 14.319 9.703 1.00 79.19 91 GLN A O 1
ATOM 740 N N . PHE A 1 92 ? -3.284 14.067 7.927 1.00 84.00 92 PHE A N 1
ATOM 741 C CA . PHE A 1 92 ? -4.254 13.380 7.092 1.00 84.00 92 PHE A CA 1
ATOM 742 C C . PHE A 1 92 ? -4.230 11.878 7.374 1.00 84.00 92 PHE A C 1
ATOM 744 O O . PHE A 1 92 ? -3.165 11.259 7.365 1.00 84.00 92 PHE A O 1
ATOM 751 N N . TYR A 1 93 ? -5.406 11.284 7.559 1.00 82.38 93 TYR A N 1
ATOM 752 C CA . TYR A 1 93 ? -5.576 9.834 7.641 1.00 82.38 93 TYR A CA 1
ATOM 753 C C . TYR A 1 93 ? -6.851 9.393 6.920 1.00 82.38 93 TYR A C 1
ATOM 755 O O . TYR A 1 93 ? -7.848 10.117 6.851 1.00 82.38 93 TYR A O 1
ATOM 763 N N . GLN A 1 94 ? -6.799 8.206 6.322 1.00 85.38 94 GLN A N 1
ATOM 764 C CA . GLN A 1 94 ? -7.894 7.648 5.547 1.00 85.38 94 GLN A CA 1
ATOM 765 C C . GLN A 1 94 ? -8.786 6.832 6.463 1.00 85.38 94 GLN A C 1
ATOM 767 O O . GLN A 1 94 ? -8.321 5.866 7.058 1.00 85.38 94 GLN A O 1
ATOM 772 N N . ILE A 1 95 ? -10.074 7.155 6.506 1.00 80.25 95 ILE A N 1
ATOM 773 C CA . ILE A 1 95 ? -11.043 6.319 7.207 1.00 80.25 95 ILE A CA 1
ATOM 774 C C . ILE A 1 95 ? -11.647 5.317 6.222 1.00 80.25 95 ILE A C 1
ATOM 776 O O . ILE A 1 95 ? -12.161 5.702 5.162 1.00 80.25 95 ILE A O 1
ATOM 780 N N . ILE A 1 96 ? -11.565 4.036 6.569 1.00 80.69 96 ILE A N 1
ATOM 781 C CA . ILE A 1 96 ? -12.173 2.919 5.846 1.00 80.69 96 ILE A CA 1
ATOM 782 C C . ILE A 1 96 ? -13.242 2.314 6.739 1.00 80.69 96 ILE A C 1
ATOM 784 O O . ILE A 1 96 ? -12.944 1.871 7.845 1.00 80.69 96 ILE A O 1
ATOM 788 N N . LYS A 1 97 ? -14.478 2.263 6.246 1.00 76.94 97 LYS A N 1
ATOM 789 C CA . LYS A 1 97 ? -15.570 1.617 6.964 1.00 76.94 97 LYS A CA 1
ATOM 790 C C . LYS A 1 97 ? -15.453 0.108 6.858 1.00 76.94 97 LYS A C 1
ATOM 792 O O . LYS A 1 97 ? -15.416 -0.442 5.759 1.00 76.94 97 LYS A O 1
ATOM 797 N N . VAL A 1 98 ? -15.439 -0.560 7.998 1.00 75.69 98 VAL A N 1
ATOM 798 C CA . VAL A 1 98 ? -15.547 -2.010 8.093 1.00 75.69 98 VAL A CA 1
ATOM 799 C C . VAL A 1 98 ? -17.008 -2.317 8.416 1.00 75.69 98 VAL A C 1
ATOM 801 O O . VAL A 1 98 ? -17.420 -2.097 9.552 1.00 75.69 98 VAL A O 1
ATOM 804 N N . PRO A 1 99 ? -17.826 -2.730 7.431 1.00 67.19 99 PRO A N 1
ATOM 805 C CA . PRO A 1 99 ? -19.202 -3.123 7.704 1.00 67.19 99 PRO A CA 1
ATOM 806 C C . PRO A 1 99 ? -19.254 -4.357 8.605 1.00 67.19 99 PRO A C 1
ATOM 808 O O . PRO A 1 99 ? -18.328 -5.176 8.593 1.00 67.19 99 PRO A O 1
ATOM 811 N N . GLU A 1 100 ? -20.378 -4.499 9.303 1.00 66.00 100 GLU A N 1
ATOM 812 C CA . GLU A 1 100 ? -20.771 -5.718 10.004 1.00 66.00 100 GLU A CA 1
ATOM 813 C C . GLU A 1 100 ? -20.567 -6.949 9.108 1.00 66.00 100 GLU A C 1
ATOM 815 O O . GLU A 1 100 ? -20.824 -6.930 7.893 1.00 66.00 100 GLU A O 1
ATOM 820 N N . LYS A 1 101 ? -20.045 -8.016 9.714 1.00 62.25 101 LYS A N 1
ATOM 821 C CA . LYS A 1 101 ? -19.653 -9.233 9.012 1.00 62.25 101 LYS A CA 1
ATOM 822 C C . LYS A 1 101 ? -19.888 -10.453 9.888 1.00 62.25 101 LYS A C 1
ATOM 824 O O . LYS A 1 101 ? -19.559 -10.428 11.073 1.00 62.25 101 LYS A O 1
ATOM 829 N N . ASN A 1 102 ? -20.300 -11.564 9.282 1.00 64.75 102 ASN A N 1
ATOM 830 C CA . ASN A 1 102 ? -20.279 -12.835 9.996 1.00 64.75 102 ASN A CA 1
ATOM 831 C C . ASN A 1 102 ? -18.824 -13.261 10.238 1.00 64.75 102 ASN A C 1
ATOM 833 O O . ASN A 1 102 ? -17.899 -12.908 9.494 1.00 64.75 102 ASN A O 1
ATOM 837 N N . SER A 1 103 ? -18.598 -14.121 11.232 1.00 69.25 103 SER A N 1
ATOM 838 C CA . SER A 1 103 ? -17.263 -14.694 11.480 1.00 69.25 103 SER A CA 1
ATOM 839 C C . SER A 1 103 ? -16.666 -15.411 10.257 1.00 69.25 103 SER A C 1
ATOM 841 O O . SER A 1 103 ? -15.448 -15.466 10.118 1.00 69.25 103 SER A O 1
ATOM 843 N N . SER A 1 104 ? -17.483 -15.912 9.329 1.00 74.81 104 SER A N 1
ATOM 844 C CA . SER A 1 104 ? -17.024 -16.542 8.085 1.00 74.81 104 SER A CA 1
ATOM 845 C C . SER A 1 104 ? -16.638 -15.567 6.973 1.00 74.81 104 SER A C 1
ATOM 847 O O . SER A 1 104 ? -16.067 -15.998 5.972 1.00 74.81 104 SER A O 1
ATOM 849 N N . ASP A 1 105 ? -16.952 -14.283 7.122 1.00 7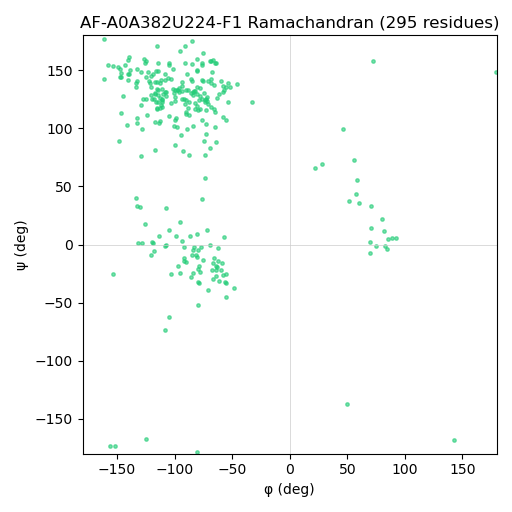8.56 105 ASP A N 1
ATOM 850 C CA . ASP A 1 105 ? -16.874 -13.323 6.029 1.00 78.56 105 ASP A CA 1
ATOM 851 C C . ASP A 1 105 ? -15.518 -12.605 6.022 1.00 78.56 105 ASP A C 1
ATOM 853 O O . ASP A 1 105 ? -15.038 -12.101 7.0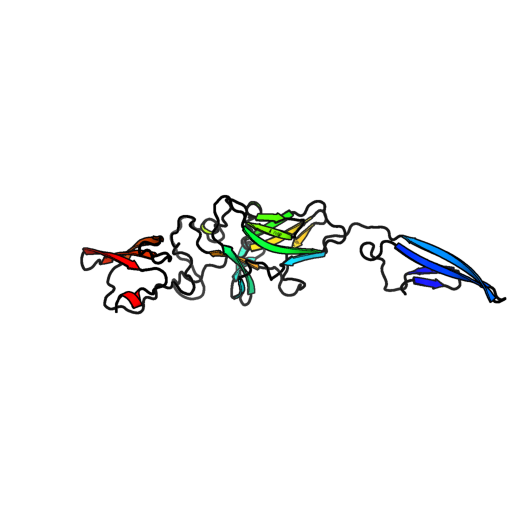47 1.00 78.56 105 ASP A O 1
ATOM 857 N N . GLU A 1 106 ? -14.904 -12.545 4.839 1.00 85.62 106 GLU A N 1
ATOM 858 C CA . GLU A 1 106 ? -13.820 -11.608 4.545 1.00 85.62 106 GLU A CA 1
ATOM 859 C C . GLU A 1 106 ? -14.404 -10.265 4.109 1.00 85.62 106 GLU A C 1
ATOM 861 O O . GLU A 1 106 ? -15.356 -10.209 3.326 1.00 85.62 106 GLU A O 1
ATOM 866 N N . ILE A 1 107 ? -13.791 -9.173 4.560 1.00 82.69 107 ILE A N 1
ATOM 867 C CA . ILE A 1 107 ? -14.257 -7.824 4.244 1.00 82.69 107 ILE A CA 1
ATOM 868 C C . ILE A 1 107 ? -13.218 -7.111 3.418 1.00 82.69 107 ILE A C 1
ATOM 870 O O . ILE A 1 107 ? -12.111 -6.856 3.875 1.00 82.69 107 ILE A O 1
ATOM 874 N N . TYR A 1 108 ? -13.604 -6.772 2.193 1.00 87.06 108 TYR A N 1
ATOM 875 C CA . TYR A 1 108 ? -12.838 -5.872 1.346 1.00 87.06 108 TYR A CA 1
ATOM 876 C C . TYR A 1 108 ? -12.646 -4.535 2.063 1.00 87.06 108 TYR A C 1
ATOM 878 O O . TYR A 1 108 ? -13.609 -3.978 2.569 1.00 87.06 108 TYR A O 1
ATOM 886 N N . LEU A 1 109 ? -11.437 -3.994 2.094 1.00 86.75 109 LEU A N 1
ATOM 887 C CA . LEU A 1 109 ? -11.155 -2.698 2.708 1.00 86.75 109 LEU A CA 1
ATOM 888 C C . LEU A 1 109 ? -10.944 -1.650 1.616 1.00 86.75 109 LEU A C 1
ATOM 890 O O . LEU A 1 109 ? -11.712 -0.697 1.481 1.00 86.75 109 LEU A O 1
ATOM 894 N N . PHE A 1 110 ? -9.918 -1.865 0.803 1.00 89.06 110 PHE A N 1
ATOM 895 C CA . PHE A 1 110 ? -9.496 -0.979 -0.273 1.00 89.06 110 PHE A CA 1
ATOM 896 C C . PHE A 1 110 ? -8.606 -1.743 -1.257 1.00 89.06 110 PHE A C 1
ATOM 898 O O . PHE A 1 110 ? -8.284 -2.909 -1.037 1.00 89.06 110 PHE A O 1
ATOM 905 N N . THR A 1 111 ? -8.190 -1.073 -2.327 1.00 92.31 111 THR A N 1
ATOM 906 C CA . THR A 1 111 ? -7.231 -1.603 -3.299 1.00 92.31 111 THR A CA 1
ATOM 907 C C . THR A 1 111 ? -5.923 -0.828 -3.200 1.00 92.31 111 THR A C 1
ATOM 909 O O . THR A 1 111 ? -5.934 0.388 -2.996 1.00 92.31 111 THR A O 1
ATOM 912 N N . ILE A 1 112 ? -4.807 -1.537 -3.329 1.00 92.38 112 ILE A N 1
ATOM 913 C CA . ILE A 1 112 ? -3.473 -0.976 -3.513 1.00 92.38 112 ILE A CA 1
ATOM 914 C C . ILE A 1 112 ? -3.105 -1.134 -4.987 1.00 92.38 112 ILE A C 1
ATOM 916 O O . ILE A 1 112 ? -3.063 -2.248 -5.501 1.00 92.38 112 ILE A O 1
ATOM 920 N N . ASP A 1 113 ? -2.815 -0.020 -5.645 1.00 91.00 113 ASP A N 1
ATOM 921 C CA . ASP A 1 113 ? -2.201 -0.007 -6.966 1.00 91.00 113 ASP A CA 1
ATOM 922 C C . ASP A 1 113 ? -0.692 -0.228 -6.800 1.00 91.00 113 ASP A C 1
ATOM 924 O O . ASP A 1 113 ? -0.015 0.563 -6.130 1.00 91.00 113 ASP A O 1
ATOM 928 N N . LEU A 1 114 ? -0.187 -1.312 -7.392 1.00 91.31 114 LEU A N 1
ATOM 929 C CA . LEU A 1 114 ? 1.231 -1.665 -7.421 1.00 91.31 114 LEU A CA 1
ATOM 930 C C . LEU A 1 114 ? 1.822 -1.288 -8.780 1.00 91.31 114 LEU A C 1
ATOM 932 O O . LEU A 1 114 ? 1.229 -1.579 -9.821 1.00 91.31 114 LEU A O 1
ATOM 936 N N . VAL A 1 115 ? 2.986 -0.647 -8.762 1.00 91.00 115 VAL A N 1
ATOM 937 C CA . VAL A 1 115 ? 3.825 -0.443 -9.944 1.00 91.00 115 VAL A CA 1
ATOM 938 C C . VAL A 1 115 ? 5.121 -1.181 -9.687 1.00 91.00 115 VAL A C 1
ATOM 940 O O . VAL A 1 115 ? 5.944 -0.748 -8.883 1.00 91.00 115 VAL A O 1
ATOM 943 N N . ASP A 1 116 ? 5.249 -2.312 -10.358 1.00 91.81 116 ASP A N 1
ATOM 944 C CA . ASP A 1 116 ? 6.412 -3.178 -10.333 1.00 91.81 116 ASP A CA 1
ATOM 945 C C . ASP A 1 116 ? 6.735 -3.524 -11.797 1.00 91.81 116 ASP A C 1
ATOM 947 O O . ASP A 1 116 ? 5.909 -4.189 -12.436 1.00 91.81 116 ASP A O 1
ATOM 951 N N . PRO A 1 117 ? 7.832 -2.976 -12.356 1.00 91.00 117 PRO A N 1
ATOM 952 C CA . PRO A 1 117 ? 8.212 -3.153 -13.758 1.00 91.00 117 PRO A CA 1
ATOM 953 C C . PRO A 1 117 ? 8.330 -4.632 -14.157 1.00 91.00 117 PRO A C 1
ATOM 955 O O . PRO A 1 117 ? 7.742 -5.048 -15.159 1.00 91.00 117 PRO A O 1
ATOM 958 N N . ASP A 1 118 ? 8.979 -5.432 -13.312 1.00 89.19 118 ASP A N 1
ATOM 959 C CA . ASP A 1 118 ? 9.172 -6.870 -13.523 1.00 89.19 118 ASP A CA 1
ATOM 960 C C . ASP A 1 118 ? 8.005 -7.714 -13.023 1.00 89.19 118 ASP A C 1
ATOM 962 O O . ASP A 1 118 ? 7.737 -8.822 -13.509 1.00 89.19 118 ASP A O 1
ATOM 966 N N . GLY A 1 119 ? 7.305 -7.191 -12.022 1.00 86.81 119 GLY A N 1
ATOM 967 C CA . GLY A 1 119 ? 6.393 -7.976 -11.223 1.00 86.81 119 GLY A CA 1
ATOM 968 C C . GLY A 1 119 ? 7.140 -8.933 -10.290 1.00 86.81 119 GLY A C 1
ATOM 969 O O . GLY A 1 119 ? 8.255 -9.384 -10.543 1.00 86.81 119 GLY A O 1
ATOM 970 N N . SER A 1 120 ? 6.464 -9.349 -9.224 1.00 86.06 120 SER A N 1
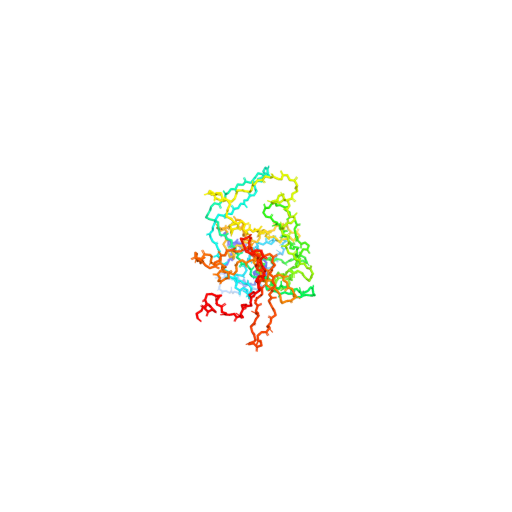ATOM 971 C CA . SER A 1 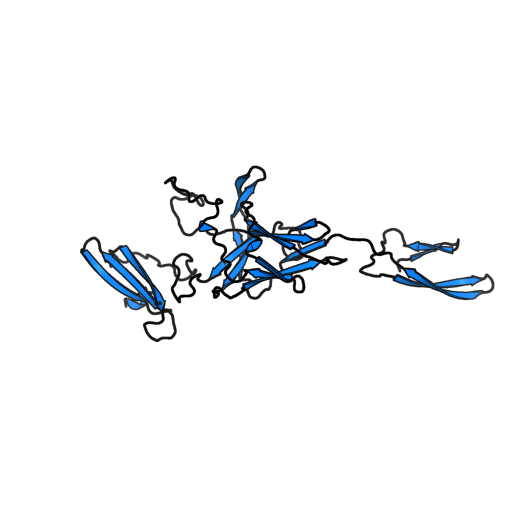120 ? 6.984 -10.355 -8.307 1.00 86.06 120 SER A CA 1
ATOM 972 C C . SER A 1 120 ? 6.151 -11.629 -8.339 1.00 86.06 120 SER A C 1
ATOM 974 O O . SER A 1 120 ? 4.930 -11.619 -8.532 1.00 86.06 120 SER A O 1
ATOM 976 N N . ALA A 1 121 ? 6.812 -12.762 -8.089 1.00 81.94 121 ALA A N 1
ATOM 977 C CA . ALA A 1 121 ? 6.122 -14.018 -7.828 1.00 81.94 121 ALA A CA 1
ATOM 978 C C . ALA A 1 121 ? 5.280 -13.946 -6.542 1.00 81.94 121 ALA A C 1
ATOM 980 O O . ALA A 1 121 ? 4.287 -14.672 -6.419 1.00 81.94 121 ALA A O 1
ATOM 981 N N . THR A 1 122 ? 5.671 -13.091 -5.589 1.00 89.25 122 THR A N 1
ATOM 982 C CA . THR A 1 122 ? 5.007 -12.941 -4.294 1.00 89.25 122 THR A CA 1
ATOM 983 C C . THR A 1 122 ? 5.038 -11.500 -3.804 1.00 89.25 122 THR A C 1
ATOM 985 O O . THR A 1 122 ? 6.108 -10.927 -3.647 1.00 89.25 122 THR A O 1
ATOM 988 N N . TYR A 1 123 ? 3.868 -10.971 -3.444 1.00 95.00 123 TYR A N 1
ATOM 989 C CA . TYR A 1 123 ? 3.742 -9.731 -2.678 1.00 95.00 123 TYR A CA 1
ATOM 990 C C . TYR A 1 123 ? 3.220 -10.043 -1.278 1.00 95.00 123 TYR A C 1
ATOM 992 O O . TYR A 1 123 ? 2.129 -10.604 -1.126 1.00 95.00 123 TYR A O 1
ATOM 1000 N N . ASN A 1 124 ? 3.980 -9.655 -0.260 1.00 95.56 124 ASN A N 1
ATOM 1001 C CA . ASN A 1 124 ? 3.618 -9.817 1.140 1.00 95.56 124 ASN A CA 1
ATOM 1002 C C . ASN A 1 124 ? 3.060 -8.503 1.685 1.00 95.56 124 ASN A C 1
ATOM 1004 O O . ASN A 1 124 ? 3.717 -7.467 1.634 1.00 95.56 124 ASN A O 1
ATOM 1008 N N . LEU A 1 125 ? 1.842 -8.544 2.222 1.00 97.06 125 LEU A N 1
ATOM 1009 C CA . LEU A 1 125 ? 1.247 -7.399 2.902 1.00 97.06 125 LEU A CA 1
ATOM 1010 C C . LEU A 1 125 ? 1.753 -7.334 4.338 1.00 97.06 125 LEU A C 1
ATOM 1012 O O . LEU A 1 125 ? 1.510 -8.260 5.113 1.00 97.06 125 LEU A O 1
ATOM 1016 N N . ILE A 1 126 ? 2.376 -6.218 4.692 1.00 96.81 126 ILE A N 1
ATOM 1017 C CA . ILE A 1 126 ? 2.787 -5.909 6.055 1.00 96.81 126 ILE A CA 1
ATOM 1018 C C . ILE A 1 126 ? 1.865 -4.813 6.584 1.00 96.81 126 ILE A C 1
ATOM 1020 O O . ILE A 1 126 ? 1.665 -3.775 5.950 1.00 96.81 126 ILE A O 1
ATOM 1024 N N . VAL A 1 127 ? 1.277 -5.050 7.754 1.00 92.00 127 VAL A N 1
ATOM 1025 C CA . VAL A 1 127 ? 0.382 -4.106 8.425 1.00 92.00 127 VAL A CA 1
ATOM 1026 C C . VAL A 1 127 ? 0.835 -3.933 9.861 1.00 92.00 127 VAL A C 1
ATOM 1028 O O . VAL A 1 127 ? 0.855 -4.884 10.641 1.00 92.00 127 VAL A O 1
ATOM 1031 N N . LYS A 1 128 ? 1.180 -2.700 10.224 1.00 86.81 128 LYS A N 1
ATOM 1032 C CA . LYS A 1 128 ? 1.624 -2.350 11.574 1.00 86.81 128 LYS A CA 1
ATOM 1033 C C . LYS A 1 128 ? 0.728 -1.272 12.155 1.00 86.81 128 LYS A C 1
ATOM 1035 O O . LYS A 1 128 ? 0.347 -0.332 11.459 1.00 86.81 128 LYS A O 1
ATOM 1040 N N . SER A 1 129 ? 0.417 -1.368 13.442 1.00 80.94 129 SER A N 1
ATOM 1041 C CA . SER A 1 129 ? -0.083 -0.207 14.177 1.00 80.94 129 SER A CA 1
ATOM 1042 C C . SER A 1 129 ? 1.002 0.868 14.248 1.00 80.94 129 SER A C 1
ATOM 1044 O O . SER A 1 129 ? 2.197 0.565 14.223 1.00 80.94 129 SER A O 1
ATOM 1046 N N . VAL A 1 130 ? 0.612 2.130 14.436 1.00 76.75 130 VAL A N 1
ATOM 1047 C CA . VAL A 1 130 ? 1.582 3.211 14.711 1.00 76.75 130 VAL A CA 1
ATOM 1048 C C . VAL A 1 130 ? 2.372 3.014 16.013 1.00 76.75 130 VAL A C 1
ATOM 1050 O O . VAL A 1 130 ? 3.407 3.644 16.198 1.00 76.75 130 VAL A O 1
ATOM 1053 N N . SER A 1 131 ? 1.932 2.104 16.895 1.00 69.06 131 SER A N 1
ATOM 1054 C CA . SER A 1 131 ? 2.698 1.661 18.070 1.00 69.06 131 SER A CA 1
ATOM 1055 C C . SER A 1 131 ? 3.785 0.621 17.752 1.00 69.06 131 SER A C 1
ATOM 1057 O O . SER A 1 131 ? 4.538 0.244 18.653 1.00 69.06 131 SER A O 1
ATOM 1059 N N . GLY A 1 132 ? 3.864 0.150 16.502 1.00 74.19 132 GLY A N 1
ATOM 1060 C CA . GLY A 1 132 ? 4.830 -0.838 16.020 1.00 74.19 132 GLY A CA 1
ATOM 1061 C C . GLY A 1 132 ? 4.388 -2.298 16.161 1.00 74.19 132 GLY A C 1
ATOM 1062 O O . GLY A 1 132 ? 5.186 -3.192 15.892 1.00 74.19 132 GLY A O 1
ATOM 1063 N N . SER A 1 133 ? 3.146 -2.568 16.584 1.00 77.56 133 SER A N 1
ATOM 1064 C CA . SER A 1 133 ? 2.621 -3.938 16.650 1.00 77.56 133 SER A CA 1
ATOM 1065 C C . SER A 1 133 ? 2.313 -4.452 15.250 1.00 77.56 133 SER A C 1
ATOM 1067 O O . SER A 1 133 ? 1.549 -3.828 14.515 1.00 77.56 133 SER A O 1
ATOM 1069 N N . ASP A 1 134 ? 2.895 -5.594 14.899 1.00 84.44 134 ASP A N 1
ATOM 1070 C CA . ASP A 1 134 ? 2.579 -6.298 13.662 1.00 84.44 134 ASP A CA 1
ATOM 1071 C C . ASP A 1 134 ? 1.210 -6.975 13.787 1.00 84.44 134 ASP A C 1
ATOM 1073 O O . ASP A 1 134 ? 0.968 -7.758 14.708 1.00 84.44 134 ASP A O 1
ATOM 1077 N N . VAL A 1 135 ? 0.309 -6.629 12.874 1.00 84.00 135 VAL A N 1
ATOM 1078 C CA . VAL A 1 135 ? -1.053 -7.161 12.786 1.00 84.00 135 VAL A CA 1
ATOM 1079 C C . VAL A 1 135 ? -1.339 -7.731 11.395 1.00 84.00 135 VAL A C 1
ATOM 1081 O O . VAL A 1 135 ? -2.498 -7.941 11.036 1.00 84.00 135 VAL A O 1
ATOM 1084 N N . SER A 1 136 ? -0.295 -8.002 10.607 1.00 91.12 136 SER A N 1
ATOM 1085 C CA . SER A 1 136 ? -0.390 -8.476 9.219 1.00 91.12 136 SER A CA 1
ATOM 1086 C C . SER A 1 136 ? -1.232 -9.747 9.095 1.00 91.12 136 SER A C 1
ATOM 1088 O O . SER A 1 136 ? -1.984 -9.912 8.135 1.00 91.12 136 SER A O 1
ATOM 1090 N N . ASP A 1 137 ? -1.193 -10.611 10.113 1.00 88.62 137 ASP A N 1
ATOM 1091 C CA . ASP A 1 137 ? -1.962 -11.855 10.163 1.00 88.62 137 ASP A CA 1
ATOM 1092 C C . ASP A 1 137 ? -3.480 -11.649 10.081 1.00 88.62 137 ASP A C 1
ATOM 1094 O O . ASP A 1 137 ? -4.182 -12.561 9.642 1.00 88.62 137 ASP A O 1
ATOM 1098 N N . LEU A 1 138 ? -3.995 -10.463 10.417 1.00 85.06 138 LEU A N 1
ATOM 1099 C CA . LEU A 1 138 ? -5.421 -10.132 10.320 1.00 85.06 138 LEU A CA 1
ATOM 1100 C C . LEU A 1 138 ? -5.858 -9.806 8.886 1.00 85.06 138 LEU A C 1
ATOM 1102 O O . LEU A 1 138 ? -7.048 -9.869 8.569 1.00 85.06 138 LEU A O 1
ATOM 1106 N N . PHE A 1 139 ? -4.910 -9.487 8.007 1.00 92.44 139 PHE A N 1
ATOM 1107 C CA . PHE A 1 139 ? -5.177 -8.975 6.671 1.00 92.44 139 PHE A CA 1
ATOM 1108 C C . PHE A 1 139 ? -4.719 -9.943 5.588 1.00 92.44 139 PHE A C 1
ATOM 1110 O O . PHE A 1 139 ? -3.848 -10.796 5.780 1.00 92.44 139 PHE A O 1
ATOM 1117 N N . ARG A 1 140 ? -5.331 -9.817 4.416 1.00 94.69 140 ARG A N 1
ATOM 1118 C CA . ARG A 1 140 ? -4.946 -10.545 3.210 1.00 94.69 140 ARG A CA 1
ATOM 1119 C C . ARG A 1 140 ? -4.881 -9.577 2.039 1.00 94.69 140 ARG A C 1
ATOM 1121 O O . ARG A 1 140 ? -5.806 -8.797 1.839 1.00 94.69 140 ARG A O 1
ATOM 1128 N N . LEU A 1 141 ? -3.831 -9.691 1.237 1.00 95.25 141 LEU A N 1
ATOM 1129 C CA . LEU A 1 141 ? -3.748 -9.078 -0.083 1.00 95.25 141 LEU A CA 1
ATOM 1130 C C . LEU A 1 141 ? -4.107 -10.115 -1.149 1.00 95.25 141 LEU A C 1
ATOM 1132 O O . LEU A 1 141 ? -3.626 -11.247 -1.122 1.00 95.25 141 LEU A O 1
ATOM 1136 N N . ASP A 1 142 ? -4.964 -9.737 -2.088 1.00 92.25 142 ASP A N 1
ATOM 1137 C CA . ASP A 1 142 ? -5.050 -10.392 -3.386 1.00 92.25 142 ASP A CA 1
ATOM 1138 C C . ASP A 1 142 ? -4.080 -9.699 -4.347 1.00 92.25 142 ASP A C 1
ATOM 1140 O O . ASP A 1 142 ? -4.387 -8.647 -4.900 1.00 92.25 142 ASP A O 1
ATOM 1144 N N . ALA A 1 143 ? -2.907 -10.299 -4.544 1.00 88.88 143 ALA A N 1
ATOM 1145 C CA . ALA A 1 143 ? -1.853 -9.769 -5.408 1.00 88.88 143 ALA A CA 1
ATOM 1146 C C . ALA A 1 143 ? -2.298 -9.549 -6.865 1.00 88.88 143 ALA A C 1
ATOM 1148 O O . ALA A 1 143 ? -1.744 -8.699 -7.551 1.00 88.88 143 ALA A O 1
ATOM 1149 N N . SER A 1 144 ? -3.304 -10.290 -7.346 1.00 87.19 144 SER A N 1
ATOM 1150 C CA . SER A 1 144 ? -3.770 -10.172 -8.733 1.00 87.19 144 SER A CA 1
ATOM 1151 C C . SER A 1 144 ? -4.656 -8.948 -8.971 1.00 87.19 144 SER A C 1
ATOM 1153 O O . SER A 1 144 ? -4.767 -8.475 -10.101 1.00 87.19 144 SER A O 1
ATOM 1155 N N . THR A 1 145 ? -5.297 -8.443 -7.914 1.00 88.38 145 THR A N 1
ATOM 1156 C CA . THR A 1 145 ? -6.241 -7.317 -7.980 1.00 88.38 145 THR A CA 1
ATOM 1157 C C . THR A 1 145 ? -5.822 -6.124 -7.126 1.00 88.38 145 THR A C 1
ATOM 1159 O O . THR A 1 145 ? -6.468 -5.080 -7.188 1.00 88.38 145 THR A O 1
ATOM 1162 N N . GLY A 1 146 ? -4.791 -6.277 -6.291 1.00 90.38 146 GLY A N 1
ATOM 1163 C CA . GLY A 1 146 ? -4.390 -5.303 -5.280 1.00 90.38 146 GLY A CA 1
ATOM 1164 C C . GLY A 1 146 ? -5.378 -5.177 -4.115 1.00 90.38 146 GLY A C 1
ATOM 1165 O O . GLY A 1 146 ? -5.192 -4.335 -3.238 1.00 90.38 146 GLY A O 1
ATOM 1166 N N . ALA A 1 147 ? -6.458 -5.964 -4.092 1.00 91.50 147 ALA A N 1
ATOM 1167 C CA . ALA A 1 147 ? -7.504 -5.830 -3.090 1.00 91.50 147 ALA A CA 1
ATOM 1168 C C . ALA A 1 147 ? -7.022 -6.322 -1.717 1.00 91.50 147 ALA A C 1
ATOM 1170 O O . ALA A 1 147 ? -6.553 -7.451 -1.562 1.00 91.50 147 ALA A O 1
ATOM 1171 N N . VAL A 1 148 ? -7.175 -5.466 -0.711 1.00 93.44 148 VAL A N 1
ATOM 1172 C CA . VAL A 1 148 ? -6.857 -5.745 0.688 1.00 93.44 148 VAL A CA 1
ATOM 1173 C C . VAL A 1 148 ? -8.137 -6.103 1.426 1.00 93.44 148 VAL A C 1
ATOM 1175 O O . VAL A 1 148 ? -9.148 -5.407 1.316 1.00 93.44 148 VAL A O 1
ATOM 1178 N N . TYR A 1 149 ? -8.080 -7.178 2.202 1.00 90.19 149 TYR A N 1
ATOM 1179 C CA . TYR A 1 149 ? -9.195 -7.703 2.975 1.00 90.19 149 TYR A CA 1
ATOM 1180 C C . TYR A 1 149 ? -8.827 -7.830 4.450 1.00 90.19 149 TYR A C 1
ATOM 1182 O O . TYR A 1 149 ? -7.712 -8.233 4.780 1.00 90.19 149 TYR A O 1
ATOM 1190 N N . LEU A 1 150 ? -9.792 -7.573 5.328 1.00 87.62 150 LEU A N 1
ATOM 1191 C CA . LEU A 1 150 ? -9.808 -8.128 6.677 1.00 87.62 150 LEU A CA 1
ATOM 1192 C C . LEU A 1 150 ? -10.276 -9.589 6.584 1.00 87.62 150 LEU A C 1
ATOM 1194 O O . LEU A 1 150 ? -11.313 -9.869 5.973 1.00 87.62 150 LEU A O 1
ATOM 1198 N N . LYS A 1 151 ? -9.511 -10.523 7.155 1.00 86.31 151 LYS A N 1
ATOM 1199 C CA . LYS A 1 151 ? -9.787 -11.963 7.048 1.00 86.31 151 LYS A CA 1
ATOM 1200 C C . LYS A 1 151 ? -11.075 -12.380 7.769 1.00 86.31 151 LYS A C 1
ATOM 1202 O O . LYS A 1 151 ? -11.546 -11.742 8.714 1.00 86.31 151 LYS A O 1
ATOM 1207 N N . ALA A 1 152 ? -11.611 -13.528 7.361 1.00 80.00 152 ALA A N 1
ATOM 1208 C CA . ALA A 1 152 ? -12.656 -14.224 8.100 1.00 80.00 152 ALA A CA 1
ATOM 1209 C C . ALA A 1 152 ? -12.193 -14.498 9.539 1.00 80.00 152 ALA A C 1
ATOM 1211 O O . ALA A 1 152 ? -11.045 -14.873 9.775 1.00 80.00 152 ALA A O 1
ATOM 1212 N N . GLY A 1 153 ? -13.076 -14.252 10.504 1.00 72.81 153 GLY A N 1
ATOM 1213 C CA . GLY A 1 153 ? -12.815 -14.409 11.935 1.00 72.81 153 GLY A CA 1
ATOM 1214 C C . GLY A 1 153 ? -11.850 -13.387 12.539 1.00 72.81 153 GLY A C 1
ATOM 1215 O O . GLY A 1 153 ? -11.714 -13.358 13.756 1.00 72.81 153 GLY A O 1
ATOM 1216 N N . ALA A 1 154 ? -11.205 -12.544 11.726 1.00 76.25 154 ALA A N 1
ATOM 1217 C CA . ALA A 1 154 ? -10.363 -11.469 12.222 1.00 76.25 154 ALA A CA 1
ATOM 1218 C C . ALA A 1 154 ? -11.223 -10.270 12.636 1.00 76.25 154 ALA A C 1
ATOM 1220 O O . ALA A 1 154 ? -12.052 -9.788 11.859 1.00 76.25 154 ALA A O 1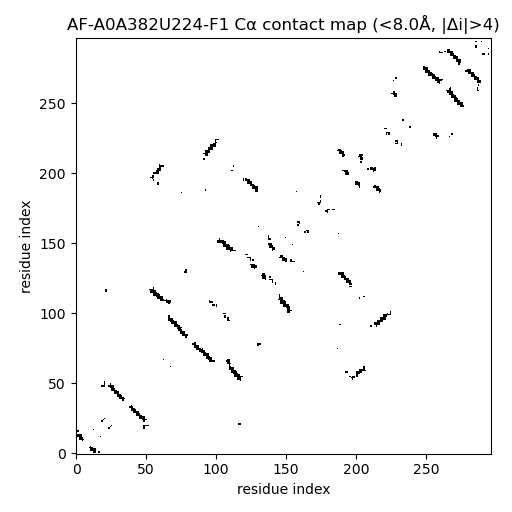
ATOM 1221 N N . SER A 1 155 ? -10.984 -9.785 13.848 1.00 68.25 155 SER A N 1
ATOM 1222 C CA . SER A 1 155 ? -11.347 -8.454 14.320 1.00 68.25 155 SER A CA 1
ATOM 1223 C C . SER A 1 155 ? -10.055 -7.704 14.638 1.00 68.25 155 SER A C 1
ATOM 1225 O O . SER A 1 155 ? -9.038 -8.313 14.983 1.00 68.25 155 SER A O 1
ATOM 1227 N N . VAL A 1 156 ? -10.063 -6.381 14.476 1.00 60.88 156 VAL A N 1
ATOM 1228 C CA . VAL A 1 156 ? -8.927 -5.551 14.888 1.00 60.88 156 VAL A CA 1
ATOM 1229 C C . VAL A 1 156 ? -9.272 -4.940 16.237 1.00 60.88 156 VAL A C 1
ATOM 1231 O O . VAL A 1 156 ? -9.794 -3.834 16.314 1.00 60.88 156 VAL A O 1
ATOM 1234 N N . GLU A 1 157 ? -9.009 -5.684 17.308 1.00 51.84 157 GLU A N 1
ATOM 1235 C CA . GLU A 1 157 ? -9.256 -5.217 18.672 1.00 51.84 157 GLU A CA 1
ATOM 1236 C C . GLU A 1 157 ? -8.004 -4.593 19.282 1.00 51.84 157 GLU A C 1
ATOM 1238 O O . GLU A 1 157 ? -7.155 -5.261 19.877 1.00 51.84 157 GLU A O 1
ATOM 1243 N N . PHE A 1 158 ? -7.896 -3.269 19.163 1.00 48.19 158 PHE A N 1
ATOM 1244 C CA . PHE A 1 158 ? -6.843 -2.506 19.836 1.00 48.19 158 PHE A CA 1
ATOM 1245 C C . PHE A 1 158 ? -7.102 -2.295 21.334 1.00 48.19 158 PHE A C 1
ATOM 1247 O O . PHE A 1 158 ? -6.233 -1.763 22.017 1.00 48.19 158 PHE A O 1
ATOM 1254 N N . GLU A 1 159 ? -8.234 -2.764 21.862 1.00 37.88 159 GLU A N 1
ATOM 1255 C CA . GLU A 1 159 ? -8.578 -2.712 23.292 1.00 37.88 159 GLU A CA 1
ATOM 1256 C C . GLU A 1 159 ? -7.614 -3.532 24.172 1.00 37.88 159 GLU A C 1
ATOM 1258 O O . GLU A 1 159 ? -7.478 -3.286 25.369 1.00 37.88 159 GLU A O 1
ATOM 1263 N N . THR A 1 160 ? -6.876 -4.477 23.575 1.00 36.59 160 THR A N 1
ATOM 1264 C CA . THR A 1 160 ? -5.803 -5.237 24.246 1.00 36.59 160 THR A CA 1
ATOM 1265 C C . THR A 1 160 ? -4.394 -4.845 23.786 1.00 36.59 160 THR A C 1
ATOM 1267 O O . THR A 1 160 ? -3.401 -5.372 24.295 1.00 36.59 160 THR A O 1
ATOM 1270 N N . SER A 1 161 ? -4.282 -3.906 22.837 1.00 35.09 161 SER A N 1
ATOM 1271 C CA . SER A 1 161 ? -3.002 -3.413 22.336 1.00 35.09 161 SER A CA 1
ATOM 1272 C C . SER A 1 161 ? -2.338 -2.573 23.415 1.00 35.09 161 SER A C 1
ATOM 1274 O O . SER A 1 161 ? -2.846 -1.527 23.815 1.00 35.09 161 SER A O 1
ATOM 1276 N N . THR A 1 162 ? -1.140 -2.965 23.840 1.00 35.06 162 THR A N 1
ATOM 1277 C CA . THR A 1 162 ? -0.269 -2.129 24.671 1.00 35.06 162 THR A CA 1
ATOM 1278 C C . THR A 1 162 ? 0.352 -1.000 23.833 1.00 35.06 162 THR A C 1
ATOM 1280 O O . THR A 1 162 ? 1.565 -0.884 23.691 1.00 35.06 162 THR A O 1
ATOM 1283 N N . GLY A 1 163 ? -0.521 -0.205 23.222 1.00 38.31 163 GLY A N 1
ATOM 1284 C CA . GLY A 1 163 ? -0.367 1.183 22.803 1.00 38.31 163 GLY A CA 1
ATOM 1285 C C . GLY A 1 163 ? -1.366 2.097 23.525 1.00 38.31 163 GLY A C 1
ATOM 1286 O O . GLY A 1 163 ? -1.205 3.302 23.453 1.00 38.31 163 GLY A O 1
ATOM 1287 N N . HIS A 1 164 ? -2.286 1.516 24.307 1.00 39.00 164 HIS A N 1
ATOM 1288 C CA . HIS A 1 164 ? -2.798 2.019 25.581 1.00 39.00 164 HIS A CA 1
ATOM 1289 C C . HIS A 1 164 ? -2.749 0.822 26.556 1.00 39.00 164 HIS A C 1
ATOM 1291 O O . HIS A 1 164 ? -3.522 -0.118 26.417 1.00 39.00 164 HIS A O 1
ATOM 1297 N N . TYR A 1 165 ? -1.804 0.755 27.505 1.00 30.27 165 TYR A N 1
ATOM 1298 C CA . TYR A 1 165 ? -1.812 -0.331 28.503 1.00 30.27 165 TYR A CA 1
ATOM 1299 C C . TYR A 1 165 ? -3.070 -0.208 29.385 1.00 30.27 165 TYR A C 1
ATOM 1301 O O . TYR A 1 165 ? -3.061 0.542 30.356 1.00 30.27 165 TYR A O 1
ATOM 1309 N N . HIS A 1 166 ? -4.110 -1.006 29.140 1.00 32.06 166 HIS A N 1
ATOM 1310 C CA . HIS A 1 166 ? -5.025 -1.418 30.207 1.00 32.06 166 HIS A CA 1
ATOM 1311 C C . HIS A 1 166 ? -4.475 -2.688 30.868 1.00 32.06 166 HIS A C 1
ATOM 1313 O O . HIS A 1 166 ? -4.937 -3.802 30.645 1.00 32.06 166 HIS A O 1
ATOM 1319 N N . ALA A 1 167 ? -3.452 -2.509 31.711 1.00 29.22 167 ALA A N 1
ATOM 1320 C CA . ALA A 1 167 ? -2.990 -3.532 32.649 1.00 29.22 167 ALA A CA 1
ATOM 1321 C C . ALA A 1 167 ? -2.869 -2.962 34.072 1.00 29.22 167 ALA A C 1
ATOM 1323 O O . ALA A 1 167 ? -1.779 -2.730 34.584 1.00 29.22 167 ALA A O 1
ATOM 1324 N N . GLY A 1 168 ? -4.014 -2.780 34.737 1.00 34.28 168 GLY A N 1
ATOM 1325 C CA . GLY A 1 168 ? -4.110 -2.932 36.194 1.00 34.28 168 GLY A CA 1
ATOM 1326 C C . GLY A 1 168 ? -3.452 -1.884 37.106 1.00 34.28 168 GLY A C 1
ATOM 1327 O O . GLY A 1 168 ? -3.029 -2.264 38.196 1.00 34.28 168 GLY A O 1
ATOM 1328 N N . THR A 1 169 ? -3.376 -0.596 36.741 1.00 37.41 169 THR A N 1
ATOM 1329 C CA . THR A 1 169 ? -2.696 0.424 37.583 1.00 37.41 169 THR A CA 1
ATOM 1330 C C . THR A 1 169 ? -3.546 1.589 38.103 1.00 37.41 169 THR A C 1
ATOM 1332 O O . THR A 1 169 ? -3.015 2.411 38.842 1.00 37.41 169 THR A O 1
ATOM 1335 N N . GLY A 1 170 ? -4.851 1.655 37.824 1.00 34.78 170 GLY A N 1
ATOM 1336 C CA . GLY A 1 170 ? -5.776 2.528 38.570 1.00 34.78 170 GLY A CA 1
ATOM 1337 C C . GLY A 1 170 ? -5.448 4.035 38.596 1.00 34.78 170 GLY A C 1
ATOM 1338 O O . GLY A 1 170 ? -5.564 4.647 39.656 1.00 34.78 170 GLY A O 1
ATOM 1339 N N . ALA A 1 171 ? -5.060 4.640 37.466 1.00 29.69 171 ALA A N 1
ATOM 1340 C CA . ALA A 1 171 ? -4.954 6.100 37.310 1.00 29.69 171 ALA A CA 1
ATOM 1341 C C . ALA A 1 171 ? -5.244 6.548 35.856 1.00 29.69 171 ALA A C 1
ATOM 1343 O O . ALA A 1 171 ? -5.065 5.750 34.939 1.00 29.69 171 ALA A O 1
ATOM 1344 N N . LEU A 1 172 ? -5.720 7.795 35.695 1.00 29.89 172 LEU A N 1
ATOM 1345 C CA . LEU A 1 172 ? -6.490 8.330 34.550 1.00 29.89 172 LEU A CA 1
ATOM 1346 C C . LEU A 1 172 ? -5.702 8.640 33.257 1.00 29.89 172 LEU A C 1
ATOM 1348 O O . LEU A 1 172 ? -4.508 8.944 33.299 1.00 29.89 172 LEU A O 1
ATOM 1352 N N . SER A 1 173 ? -6.447 8.596 32.141 1.00 32.06 173 SER A N 1
ATOM 1353 C CA . SER A 1 173 ? -6.074 8.902 30.747 1.00 32.06 173 SER A CA 1
ATOM 1354 C C . SER A 1 173 ? -6.087 10.411 30.470 1.00 32.06 173 SER A C 1
ATOM 1356 O O . SER A 1 173 ? -6.890 11.133 31.056 1.00 32.06 173 SER A O 1
ATOM 1358 N N . TYR A 1 174 ? -5.240 10.889 29.558 1.00 31.95 174 TYR A N 1
ATOM 1359 C CA . TYR A 1 174 ? -5.335 12.251 29.024 1.00 31.95 174 TYR A CA 1
ATOM 1360 C C . TYR A 1 174 ? -5.342 12.217 27.491 1.00 31.95 174 TYR A C 1
ATOM 1362 O O . TYR A 1 174 ? -4.284 12.152 26.868 1.00 31.95 174 TYR A O 1
ATOM 1370 N N . GLY A 1 175 ? -6.543 12.314 26.917 1.00 31.59 175 GLY A N 1
ATOM 1371 C CA . GLY A 1 175 ? -6.793 12.923 25.610 1.00 31.59 175 GLY A CA 1
ATOM 1372 C C . GLY A 1 175 ? -6.840 14.454 25.750 1.00 31.59 175 GLY A C 1
ATOM 1373 O O . GLY A 1 175 ? -6.970 14.984 26.852 1.00 31.59 175 GLY A O 1
ATOM 1374 N N . HIS A 1 176 ? -6.644 15.179 24.652 1.00 31.50 176 HIS A N 1
ATOM 1375 C CA . HIS A 1 176 ? -6.395 16.627 24.579 1.00 31.50 176 HIS A CA 1
ATOM 1376 C C . HIS A 1 176 ? -7.077 17.524 25.650 1.00 31.50 176 HIS A C 1
ATOM 1378 O O . HIS A 1 176 ? -8.293 17.593 25.758 1.00 31.50 176 HIS A O 1
ATOM 1384 N N . ASN A 1 177 ? -6.254 18.284 26.385 1.00 33.28 177 ASN A N 1
ATOM 1385 C CA . ASN A 1 177 ? -6.553 19.438 27.252 1.00 33.28 177 ASN A CA 1
ATOM 1386 C C . ASN A 1 177 ? -7.993 19.593 27.808 1.00 33.28 177 ASN A C 1
ATOM 1388 O O . ASN A 1 177 ? -8.678 20.586 27.561 1.00 33.28 177 ASN A O 1
ATOM 1392 N N . GLY A 1 178 ? -8.404 18.663 28.663 1.00 37.53 178 GLY A N 1
ATOM 1393 C CA . GLY A 1 178 ? -9.605 18.763 29.489 1.00 37.53 178 GLY A CA 1
ATOM 1394 C C . GLY A 1 178 ? -9.768 17.493 30.327 1.00 37.53 178 GLY A C 1
ATOM 1395 O O . GLY A 1 178 ? -9.300 16.442 29.901 1.00 37.53 178 GLY A O 1
ATOM 1396 N N . PRO A 1 179 ? -10.334 17.561 31.543 1.00 32.72 179 PRO A N 1
ATOM 1397 C CA . PRO A 1 179 ? -10.592 16.364 32.331 1.00 32.72 179 PRO A CA 1
ATOM 1398 C C . PRO A 1 179 ? -11.756 15.576 31.710 1.00 32.72 179 PRO A C 1
ATOM 1400 O O . PRO A 1 179 ? -12.845 16.124 31.563 1.00 32.72 179 PRO A O 1
ATOM 1403 N N . ASP A 1 180 ? -11.490 14.309 31.390 1.00 35.94 180 ASP A N 1
ATOM 1404 C CA . ASP A 1 180 ? -12.457 13.228 31.168 1.00 35.94 180 ASP A CA 1
ATOM 1405 C C . ASP A 1 180 ? -13.542 13.478 30.096 1.00 35.94 180 ASP A C 1
ATOM 1407 O O . ASP A 1 180 ? -14.722 13.618 30.418 1.00 35.94 180 ASP A O 1
ATOM 1411 N N . ASP A 1 181 ? -13.162 13.453 28.809 1.00 35.59 181 ASP A N 1
ATOM 1412 C CA . ASP A 1 181 ? -14.113 13.308 27.694 1.00 35.59 181 ASP A CA 1
ATOM 1413 C C . ASP A 1 181 ? -13.899 11.956 26.965 1.00 35.59 181 ASP A C 1
ATOM 1415 O O . ASP A 1 181 ? -12.927 11.806 26.218 1.00 35.59 181 ASP A O 1
ATOM 1419 N N . PRO A 1 182 ? -14.773 10.950 27.177 1.00 38.03 182 PRO A N 1
ATOM 1420 C CA . PRO A 1 182 ? -14.642 9.606 26.605 1.00 38.03 182 PRO A CA 1
ATOM 1421 C C . PRO A 1 182 ? -14.867 9.540 25.083 1.00 38.03 182 PRO A C 1
ATOM 1423 O O . PRO A 1 182 ? -14.767 8.461 24.504 1.00 38.03 182 PRO A O 1
ATOM 1426 N N . ILE A 1 183 ? -15.169 10.660 24.419 1.00 36.31 183 ILE A N 1
ATOM 1427 C CA . ILE A 1 183 ? -15.599 10.679 23.014 1.00 36.31 183 ILE A CA 1
ATOM 1428 C C . ILE A 1 183 ? -14.417 10.847 22.035 1.00 36.31 183 ILE A C 1
ATOM 1430 O O . ILE A 1 183 ? -14.562 10.571 20.845 1.00 36.31 183 ILE A O 1
ATOM 1434 N N . THR A 1 184 ? -13.217 11.239 22.490 1.00 38.06 184 THR A N 1
ATOM 1435 C CA . THR A 1 184 ? -12.146 11.707 21.572 1.00 38.06 184 THR A CA 1
ATOM 1436 C C . THR A 1 184 ? -10.875 10.844 21.461 1.00 38.06 184 THR A C 1
ATOM 1438 O O . THR A 1 184 ? -9.969 11.201 20.712 1.00 38.06 184 THR A O 1
ATOM 1441 N N . ASP A 1 185 ? -10.823 9.651 22.064 1.00 46.91 185 ASP A N 1
ATOM 1442 C CA . ASP A 1 185 ? -9.621 8.780 22.083 1.00 46.91 185 ASP A CA 1
ATOM 1443 C C . ASP A 1 185 ? -9.581 7.681 20.981 1.00 46.91 185 ASP A C 1
ATOM 1445 O O . ASP A 1 185 ? -8.857 6.689 21.101 1.00 46.91 185 ASP A O 1
ATOM 1449 N N . SER A 1 186 ? -10.348 7.805 19.888 1.00 48.16 186 SER A N 1
ATOM 1450 C CA . SER A 1 186 ? -10.723 6.661 19.017 1.00 48.16 186 SER A CA 1
ATOM 1451 C C . SER A 1 186 ? -9.781 6.337 17.834 1.00 48.16 186 SER A C 1
ATOM 1453 O O . SER A 1 186 ? -9.833 5.249 17.259 1.00 48.16 186 SER A O 1
ATOM 1455 N N . VAL A 1 187 ? -8.860 7.224 17.443 1.00 51.97 187 VAL A N 1
ATOM 1456 C CA . VAL A 1 187 ? -8.085 6.986 16.211 1.00 51.97 187 VAL A CA 1
ATOM 1457 C C . VAL A 1 187 ? -6.966 5.962 16.460 1.00 51.97 187 VAL A C 1
ATOM 1459 O O . VAL A 1 187 ? -6.053 6.197 17.252 1.00 51.97 187 VAL A O 1
ATOM 1462 N N . ARG A 1 188 ? -7.021 4.806 15.781 1.00 69.25 188 ARG A N 1
ATOM 1463 C CA . ARG A 1 188 ? -5.988 3.749 15.802 1.00 69.25 188 ARG A CA 1
ATOM 1464 C C . ARG A 1 188 ? -5.390 3.580 14.404 1.00 69.25 188 ARG A C 1
ATOM 1466 O O . ARG A 1 188 ? -5.827 2.702 13.657 1.00 69.25 188 ARG A O 1
ATOM 1473 N N . PRO A 1 189 ? -4.436 4.438 14.003 1.00 77.69 189 PRO A N 1
ATOM 1474 C CA . PRO A 1 189 ? -3.910 4.373 12.659 1.00 77.69 189 PRO A CA 1
ATOM 1475 C C . PRO A 1 189 ? -3.047 3.127 12.449 1.00 77.69 189 PRO A C 1
ATOM 1477 O O . PRO A 1 189 ? -2.244 2.721 13.295 1.00 77.69 189 PRO A O 1
ATOM 1480 N N . LEU A 1 190 ? -3.210 2.559 11.268 1.00 85.69 190 LEU A N 1
ATOM 1481 C CA . LEU A 1 190 ? -2.421 1.492 10.694 1.00 85.69 190 LEU A CA 1
ATOM 1482 C C . LEU A 1 190 ? -1.563 2.055 9.568 1.00 85.69 190 LEU A C 1
ATOM 1484 O O . LEU A 1 190 ? -1.980 2.957 8.836 1.00 85.69 190 LEU A O 1
ATOM 1488 N N . VAL A 1 191 ? -0.383 1.474 9.420 1.00 91.00 191 VAL A N 1
ATOM 1489 C CA . VAL A 1 191 ? 0.529 1.701 8.307 1.00 91.00 191 VAL A CA 1
ATOM 1490 C C . VAL A 1 191 ? 0.630 0.402 7.522 1.00 91.00 191 VAL A C 1
ATOM 1492 O O . VAL A 1 191 ? 0.799 -0.672 8.104 1.00 91.00 191 VAL A O 1
ATOM 1495 N N . PHE A 1 192 ? 0.506 0.517 6.205 1.00 93.81 192 PHE A N 1
ATOM 1496 C CA . PHE A 1 192 ? 0.564 -0.602 5.274 1.00 93.81 192 PHE A CA 1
ATOM 1497 C C . PHE A 1 192 ? 1.827 -0.491 4.419 1.00 93.81 192 PHE A C 1
ATOM 1499 O O . PHE A 1 192 ? 2.176 0.595 3.948 1.00 93.81 192 PHE A O 1
ATOM 1506 N N . SER A 1 193 ? 2.480 -1.618 4.182 1.00 95.81 193 SER A N 1
ATOM 1507 C CA . SER A 1 193 ? 3.600 -1.770 3.255 1.00 95.81 193 SER A CA 1
ATOM 1508 C C . SER A 1 193 ? 3.486 -3.095 2.505 1.00 95.81 193 SER A C 1
ATOM 1510 O O . SER A 1 193 ? 2.758 -4.004 2.909 1.00 95.81 193 SER A O 1
ATOM 1512 N N . ILE A 1 194 ? 4.161 -3.167 1.365 1.00 96.19 194 ILE A N 1
ATOM 1513 C CA . ILE A 1 194 ? 4.231 -4.339 0.502 1.00 96.19 194 ILE A CA 1
ATOM 1514 C C . ILE A 1 194 ? 5.690 -4.744 0.411 1.00 96.19 194 ILE A C 1
ATOM 1516 O O . ILE A 1 194 ? 6.528 -3.916 0.073 1.00 96.19 194 ILE A O 1
ATOM 1520 N N . GLU A 1 195 ? 5.991 -5.993 0.727 1.00 95.81 195 GLU A N 1
ATOM 1521 C CA . GLU A 1 195 ? 7.327 -6.560 0.585 1.00 95.81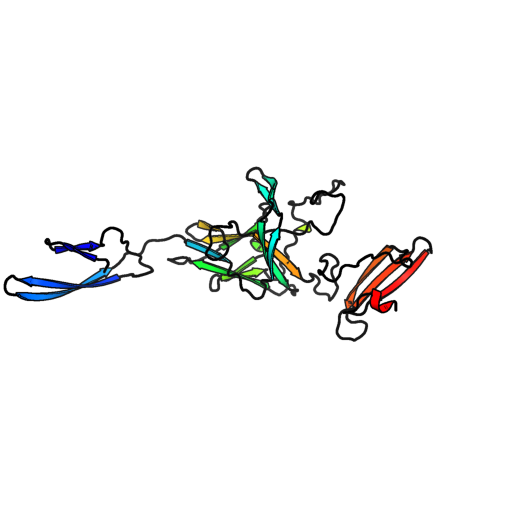 195 GLU A CA 1
ATOM 1522 C C . GLU A 1 195 ? 7.351 -7.557 -0.575 1.00 95.81 195 GLU A C 1
ATOM 1524 O O . GLU A 1 195 ? 6.485 -8.431 -0.670 1.00 95.81 195 GLU A O 1
ATOM 1529 N N . ASP A 1 196 ? 8.345 -7.412 -1.445 1.00 93.88 196 ASP A N 1
ATOM 1530 C CA . ASP A 1 196 ? 8.661 -8.334 -2.535 1.00 93.88 196 ASP A CA 1
ATOM 1531 C C . ASP A 1 196 ? 10.133 -8.798 -2.455 1.00 93.88 196 ASP A C 1
ATOM 1533 O O . ASP A 1 196 ? 10.819 -8.593 -1.450 1.00 93.88 196 ASP A O 1
ATOM 1537 N N . ASP A 1 197 ? 10.638 -9.427 -3.521 1.00 90.44 197 ASP A N 1
ATOM 1538 C CA . ASP A 1 197 ? 12.029 -9.898 -3.603 1.00 90.44 197 ASP A CA 1
ATOM 1539 C C . ASP A 1 197 ? 13.069 -8.753 -3.624 1.00 90.44 197 ASP A C 1
ATOM 1541 O O . ASP A 1 197 ? 14.259 -8.987 -3.387 1.00 90.44 197 ASP A O 1
ATOM 1545 N N . SER A 1 198 ? 12.635 -7.519 -3.898 1.00 90.38 198 SER A N 1
ATOM 1546 C CA . SER A 1 198 ? 13.461 -6.311 -3.954 1.00 90.38 198 SER A CA 1
ATOM 1547 C C . SER A 1 198 ? 13.470 -5.526 -2.634 1.00 90.38 198 SER A C 1
ATOM 1549 O O . SER A 1 198 ? 14.453 -4.837 -2.336 1.00 90.38 198 SER A O 1
ATOM 1551 N N . GLY A 1 199 ? 12.431 -5.680 -1.805 1.00 91.56 199 GLY A N 1
ATOM 1552 C CA . GLY A 1 199 ? 12.348 -5.150 -0.447 1.00 91.56 199 GLY A CA 1
ATOM 1553 C C . GLY A 1 199 ? 10.955 -4.654 -0.054 1.00 91.56 199 GLY A C 1
ATOM 1554 O O . GLY A 1 199 ? 9.958 -4.895 -0.725 1.00 91.56 199 GLY A O 1
ATOM 1555 N N . GLU A 1 200 ? 10.889 -3.948 1.077 1.00 93.88 200 GLU A N 1
ATOM 1556 C CA . GLU A 1 200 ? 9.650 -3.368 1.604 1.00 93.88 200 GLU A CA 1
ATOM 1557 C C . GLU A 1 200 ? 9.404 -1.964 1.026 1.00 93.88 200 GLU A C 1
ATOM 1559 O O . GLU A 1 200 ? 10.202 -1.042 1.217 1.00 93.88 200 GLU A O 1
ATOM 1564 N N . GLN A 1 201 ? 8.253 -1.783 0.383 1.00 92.88 201 GLN A N 1
ATOM 1565 C CA . GLN A 1 201 ? 7.748 -0.513 -0.123 1.00 92.88 201 GLN A CA 1
ATOM 1566 C C . GLN A 1 201 ? 6.525 -0.071 0.680 1.00 92.88 201 GLN A C 1
ATOM 1568 O O . GLN A 1 201 ? 5.514 -0.764 0.791 1.00 92.88 201 GLN A O 1
ATOM 1573 N N . LEU A 1 202 ? 6.594 1.139 1.222 1.00 93.56 202 LEU A N 1
ATOM 1574 C CA . LEU A 1 202 ? 5.495 1.748 1.961 1.00 93.56 202 LEU A CA 1
ATOM 1575 C C . LEU A 1 202 ? 4.319 2.086 1.032 1.00 93.56 202 LEU A C 1
ATOM 1577 O O . LEU A 1 202 ? 4.536 2.635 -0.053 1.00 93.56 202 LEU A O 1
ATOM 1581 N N . VAL A 1 203 ? 3.085 1.836 1.486 1.00 93.00 203 VAL A N 1
ATOM 1582 C CA . VAL A 1 203 ? 1.874 2.272 0.779 1.00 93.00 203 VAL A CA 1
ATOM 1583 C C . VAL A 1 203 ? 1.677 3.778 0.968 1.00 93.00 203 VAL A C 1
ATOM 1585 O O . VAL A 1 203 ? 1.707 4.290 2.089 1.00 93.00 203 VAL A O 1
ATOM 1588 N N . THR A 1 204 ? 1.455 4.498 -0.131 1.00 90.88 204 THR A N 1
ATOM 1589 C CA . THR A 1 204 ? 1.332 5.965 -0.151 1.00 90.88 204 THR A CA 1
ATOM 1590 C C . THR A 1 204 ? -0.059 6.447 -0.569 1.00 90.88 204 THR A C 1
ATOM 1592 O O . THR A 1 204 ? -0.905 5.682 -1.042 1.00 90.88 204 THR A O 1
ATOM 1595 N N . TRP A 1 205 ? -0.302 7.753 -0.431 1.00 84.88 205 TRP A N 1
ATOM 1596 C CA . TRP A 1 205 ? -1.512 8.419 -0.924 1.00 84.88 205 TRP A CA 1
ATOM 1597 C C . TRP A 1 205 ? -1.502 8.558 -2.451 1.00 84.88 205 TRP A C 1
ATOM 1599 O O . TRP A 1 205 ? -0.962 9.533 -2.983 1.00 84.88 205 TRP A O 1
ATOM 1609 N N . GLY A 1 206 ? -2.122 7.613 -3.164 1.00 76.88 206 GLY A N 1
ATOM 1610 C CA . GLY A 1 206 ? -2.172 7.636 -4.629 1.00 76.88 206 GLY A CA 1
ATOM 1611 C C . GLY A 1 206 ? -0.786 7.861 -5.253 1.00 76.88 206 GLY A C 1
ATOM 1612 O O . GLY A 1 206 ? 0.219 7.329 -4.783 1.00 76.88 206 GLY A O 1
ATOM 1613 N N . ASP A 1 207 ? -0.713 8.714 -6.277 1.00 66.38 207 ASP A N 1
ATOM 1614 C CA . ASP A 1 207 ? 0.535 9.053 -6.983 1.00 66.38 207 ASP A CA 1
ATOM 1615 C C . ASP A 1 207 ? 1.431 10.093 -6.279 1.00 66.38 207 ASP A C 1
ATOM 1617 O O . ASP A 1 207 ? 2.404 10.568 -6.865 1.00 66.38 207 ASP A O 1
ATOM 1621 N N . SER A 1 208 ? 1.132 10.478 -5.033 1.00 60.38 208 SER A N 1
ATOM 1622 C CA . SER A 1 208 ? 1.836 11.564 -4.341 1.00 60.38 208 SER A CA 1
ATOM 1623 C C . SER A 1 208 ? 2.768 11.064 -3.239 1.00 60.38 208 SER A C 1
ATOM 1625 O O . SER A 1 208 ? 2.360 10.337 -2.338 1.00 60.38 208 SER A O 1
ATOM 1627 N N . ALA A 1 209 ? 4.011 11.554 -3.248 1.00 57.88 209 ALA A N 1
ATOM 1628 C CA . ALA A 1 209 ? 4.971 11.365 -2.157 1.00 57.88 209 ALA A CA 1
ATOM 1629 C C . ALA A 1 209 ? 4.807 12.386 -1.009 1.00 57.88 209 ALA A C 1
ATOM 1631 O O . ALA A 1 209 ? 5.524 12.319 -0.014 1.00 57.88 209 ALA A O 1
ATOM 1632 N N . ILE A 1 210 ? 3.911 13.371 -1.152 1.00 53.53 210 ILE A N 1
ATOM 1633 C CA . ILE A 1 210 ? 3.937 14.601 -0.337 1.00 53.53 210 ILE A CA 1
ATOM 1634 C C . ILE A 1 210 ? 3.290 14.420 1.054 1.00 53.53 210 ILE A C 1
ATOM 1636 O O . ILE A 1 210 ? 3.482 15.269 1.912 1.00 53.53 210 ILE A O 1
ATOM 1640 N N . ASN A 1 211 ? 2.619 13.298 1.341 1.00 59.78 211 ASN A N 1
ATOM 1641 C CA . ASN A 1 211 ? 1.913 13.071 2.615 1.00 59.78 211 ASN A CA 1
ATOM 1642 C C . ASN A 1 211 ? 2.190 11.679 3.227 1.00 59.78 211 ASN A C 1
ATOM 1644 O O . ASN A 1 211 ? 1.272 11.024 3.707 1.00 59.78 211 ASN A O 1
ATOM 1648 N N . ASN A 1 212 ? 3.434 11.194 3.171 1.00 72.56 212 ASN A N 1
ATOM 1649 C CA . ASN A 1 212 ? 3.804 9.871 3.692 1.00 72.56 212 ASN A CA 1
ATOM 1650 C C . ASN A 1 212 ? 4.219 9.902 5.179 1.00 72.56 212 ASN A C 1
ATOM 1652 O O . ASN A 1 212 ? 4.871 10.863 5.594 1.00 72.56 212 ASN A O 1
ATOM 1656 N N . PRO A 1 213 ? 3.941 8.832 5.955 1.00 78.88 213 PRO A N 1
ATOM 1657 C CA . PRO A 1 213 ? 3.252 7.599 5.554 1.00 78.88 213 PRO A CA 1
ATOM 1658 C C . PRO A 1 213 ? 1.728 7.768 5.424 1.00 78.88 213 PRO A C 1
ATOM 1660 O O . PRO A 1 213 ? 1.132 8.651 6.037 1.00 78.88 213 PRO A O 1
ATOM 1663 N N . LEU A 1 214 ? 1.090 6.904 4.628 1.00 87.69 214 LEU A N 1
ATOM 1664 C CA . LEU A 1 214 ? -0.366 6.775 4.638 1.00 87.69 214 LEU A CA 1
ATOM 1665 C C . LEU A 1 214 ? -0.808 6.166 5.973 1.00 87.69 214 LEU A C 1
ATOM 1667 O O . LEU A 1 214 ? -0.488 5.017 6.273 1.00 87.69 214 LEU A O 1
ATOM 1671 N N . TYR A 1 215 ? -1.592 6.926 6.729 1.00 87.00 215 TYR A N 1
ATOM 1672 C CA . TYR A 1 215 ? -2.293 6.435 7.907 1.00 87.00 215 TYR A CA 1
ATOM 1673 C C . TYR A 1 215 ? -3.702 5.995 7.524 1.00 87.00 215 TYR A C 1
ATOM 1675 O O . TYR A 1 215 ? -4.466 6.781 6.960 1.00 87.00 215 TYR A O 1
ATOM 1683 N N . VAL A 1 216 ? -4.059 4.754 7.847 1.00 86.12 216 VAL A N 1
ATOM 1684 C CA . VAL A 1 216 ? -5.403 4.205 7.628 1.00 86.12 216 VAL A CA 1
ATOM 1685 C C . VAL A 1 216 ? -6.050 3.899 8.965 1.00 86.12 216 VAL A C 1
ATOM 1687 O O . VAL A 1 216 ? -5.446 3.275 9.826 1.00 86.12 216 VAL A O 1
ATOM 1690 N N . VAL A 1 217 ? -7.298 4.305 9.128 1.00 81.19 217 VAL A N 1
ATOM 1691 C CA . VAL A 1 217 ? -8.104 4.040 10.314 1.00 81.19 217 VAL A CA 1
ATOM 1692 C C . VAL A 1 217 ? -9.289 3.205 9.877 1.00 81.19 217 VAL A C 1
ATOM 1694 O O . VAL A 1 217 ? -10.007 3.568 8.943 1.00 81.19 217 VAL A O 1
ATOM 1697 N N . LEU A 1 218 ? -9.458 2.063 10.531 1.00 78.06 218 LEU A N 1
ATOM 1698 C CA . LEU A 1 218 ? -10.599 1.191 10.308 1.00 78.06 218 LEU A CA 1
ATOM 1699 C C . LEU A 1 218 ? -11.720 1.629 11.242 1.00 78.06 218 LEU A C 1
ATOM 1701 O O . LEU A 1 218 ? -11.563 1.604 12.458 1.00 78.06 218 LEU A O 1
ATOM 1705 N N . GLU A 1 219 ? -12.828 2.059 10.657 1.00 73.56 219 GLU A N 1
ATOM 1706 C CA . GLU A 1 219 ? -14.033 2.456 11.371 1.00 73.56 219 GLU A CA 1
ATOM 1707 C C . GLU A 1 219 ? -15.024 1.300 11.295 1.00 73.56 219 GLU A C 1
ATOM 1709 O O . GLU A 1 219 ? -15.635 1.064 10.250 1.00 73.56 219 GLU A O 1
ATOM 1714 N N . PHE A 1 220 ? -15.146 0.540 12.377 1.00 62.25 220 PHE A N 1
ATOM 1715 C CA . PHE A 1 220 ? -16.101 -0.554 12.438 1.00 62.25 220 PHE A CA 1
ATOM 1716 C C . PHE A 1 220 ? -17.519 0.006 12.556 1.00 62.25 220 PHE A C 1
ATOM 1718 O O . PHE A 1 220 ? -17.807 0.828 13.422 1.00 62.25 220 PHE A O 1
ATOM 1725 N N . GLY A 1 221 ? -18.404 -0.403 11.652 1.00 49.03 221 GLY A N 1
ATOM 1726 C CA . GLY A 1 221 ? -19.835 -0.194 11.822 1.00 49.03 221 GLY A CA 1
ATOM 1727 C C . GLY A 1 221 ? -20.406 -1.404 12.544 1.00 49.03 221 GLY A C 1
ATOM 1728 O O . GLY A 1 221 ? -20.390 -2.460 11.932 1.00 49.03 221 GLY A O 1
ATOM 1729 N N . ASP A 1 222 ? -20.858 -1.215 13.788 1.00 44.78 222 ASP A N 1
ATOM 1730 C CA . ASP A 1 222 ? -21.570 -2.181 14.653 1.00 44.78 222 ASP A CA 1
ATOM 1731 C C . ASP A 1 222 ? -20.929 -3.592 14.698 1.00 44.78 222 ASP A C 1
ATOM 1733 O O . ASP A 1 222 ? -21.071 -4.385 13.768 1.00 44.78 222 ASP A O 1
ATOM 1737 N N . THR A 1 223 ? -20.149 -3.916 15.742 1.00 40.50 223 THR A N 1
ATOM 1738 C CA . THR A 1 223 ? -19.333 -5.154 15.793 1.00 40.50 223 THR A CA 1
ATOM 1739 C C . THR A 1 223 ? -20.054 -6.394 16.332 1.00 40.50 223 THR A C 1
ATOM 1741 O O . THR A 1 223 ? -19.442 -7.462 16.426 1.00 40.50 223 THR A O 1
ATOM 1744 N N . SER A 1 224 ? -21.365 -6.314 16.572 1.00 43.62 224 SER A N 1
ATOM 1745 C CA . SER A 1 224 ? -22.170 -7.424 17.087 1.00 43.62 224 SER A CA 1
ATOM 1746 C C . SER A 1 224 ? -23.057 -8.070 16.012 1.00 43.62 224 SER A C 1
ATOM 1748 O O . SER A 1 224 ? -24.075 -7.521 15.610 1.00 43.62 224 SER A O 1
ATOM 1750 N N . ASP A 1 225 ? -22.722 -9.307 15.620 1.00 39.25 225 ASP A N 1
ATOM 1751 C CA . ASP A 1 225 ? -23.500 -10.193 14.718 1.00 39.25 225 ASP A CA 1
ATOM 1752 C C . ASP A 1 225 ? -24.720 -10.818 15.438 1.00 39.25 225 ASP A C 1
ATOM 1754 O O . ASP A 1 225 ? -25.016 -12.014 15.334 1.00 39.25 225 ASP A O 1
ATOM 1758 N N . ASP A 1 226 ? -25.385 -10.037 16.289 1.00 45.38 226 ASP A N 1
ATOM 1759 C CA . ASP A 1 226 ? -26.532 -10.469 17.091 1.00 45.38 226 ASP A CA 1
ATOM 1760 C C . ASP A 1 226 ? -27.752 -9.549 16.953 1.00 45.38 226 ASP A C 1
ATOM 1762 O O . ASP A 1 226 ? -28.803 -9.821 17.548 1.00 45.38 226 ASP A O 1
ATOM 1766 N N . GLY A 1 227 ? -27.638 -8.509 16.116 1.00 37.50 227 GLY A N 1
ATOM 1767 C CA . GLY A 1 227 ? -28.617 -7.440 16.046 1.00 37.50 227 GLY A CA 1
ATOM 1768 C C . GLY A 1 227 ? -28.745 -6.773 17.405 1.00 37.50 227 GLY A C 1
ATOM 1769 O O . GLY A 1 227 ? -29.845 -6.738 17.945 1.00 37.50 227 GLY A O 1
ATOM 1770 N N . SER A 1 228 ? -27.646 -6.282 17.972 1.00 37.56 228 SER A N 1
ATOM 1771 C CA . SER A 1 228 ? -27.629 -5.389 19.124 1.00 37.56 228 SER A CA 1
ATOM 1772 C C . SER A 1 228 ? -26.675 -4.231 18.878 1.00 37.56 228 SER A C 1
ATOM 1774 O O . SER A 1 228 ? -25.617 -4.397 18.291 1.00 37.56 228 SER A O 1
ATOM 1776 N N . LEU A 1 229 ? -27.108 -3.038 19.291 1.00 37.81 229 LEU A N 1
ATOM 1777 C CA . LEU A 1 229 ? -26.338 -1.809 19.155 1.00 37.81 229 LEU A CA 1
ATOM 1778 C C . LEU A 1 229 ? -25.192 -1.825 20.167 1.00 37.81 229 LEU A C 1
ATOM 1780 O O . LEU A 1 229 ? -25.433 -1.737 21.376 1.00 37.81 229 LEU A O 1
ATOM 1784 N N . GLU A 1 230 ? -23.955 -1.850 19.691 1.00 43.84 230 GLU A N 1
ATOM 1785 C CA . GLU A 1 230 ? -22.804 -1.618 20.556 1.00 43.84 230 GLU A CA 1
ATOM 1786 C C . GLU A 1 230 ? -22.655 -0.132 20.869 1.00 43.84 230 GLU A C 1
ATOM 1788 O O . GLU A 1 230 ? -22.236 0.688 20.047 1.00 43.84 230 GLU A O 1
ATOM 1793 N N . ILE A 1 231 ? -22.976 0.226 22.111 1.00 41.28 231 ILE A N 1
ATOM 1794 C CA . ILE A 1 231 ? -22.722 1.559 22.657 1.00 41.28 231 ILE A CA 1
ATOM 1795 C C . ILE A 1 231 ? -21.214 1.682 22.929 1.00 41.28 231 ILE A C 1
ATOM 1797 O O . ILE A 1 231 ? -20.737 1.537 24.050 1.00 41.28 231 ILE A O 1
ATOM 1801 N N . GLY A 1 232 ? -20.470 1.893 21.849 1.00 34.75 232 GLY A N 1
ATOM 180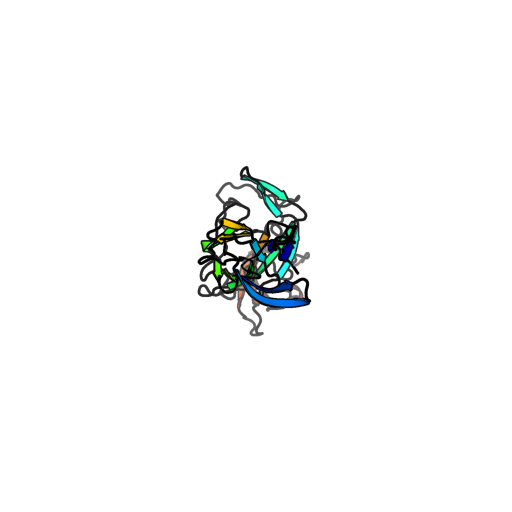2 C CA . GLY A 1 232 ? -19.029 2.148 21.804 1.00 34.75 232 GLY A CA 1
ATOM 1803 C C . GLY A 1 232 ? -18.635 2.956 20.564 1.00 34.75 232 GLY A C 1
ATOM 1804 O O . GLY A 1 232 ? -17.686 3.732 20.606 1.00 34.75 232 GLY A O 1
ATOM 1805 N N . HIS A 1 233 ? -19.435 2.875 19.497 1.00 32.47 233 HIS A N 1
ATOM 1806 C CA . HIS A 1 233 ? -19.521 3.919 18.487 1.00 32.47 233 HIS A CA 1
ATOM 1807 C C . HIS A 1 233 ? -20.752 4.774 18.779 1.00 32.47 233 HIS A C 1
ATOM 1809 O O . HIS A 1 233 ? -21.892 4.361 18.564 1.00 32.47 233 HIS A O 1
ATOM 1815 N N . THR A 1 234 ? -20.533 6.004 19.235 1.00 32.91 234 THR A N 1
ATOM 1816 C CA . THR A 1 234 ? -21.487 7.071 18.955 1.00 32.91 234 THR A CA 1
ATOM 1817 C C . THR A 1 234 ? -21.647 7.112 17.436 1.00 32.91 234 THR A C 1
ATOM 1819 O O . THR A 1 234 ? -20.753 7.550 16.713 1.00 32.91 234 THR A O 1
ATOM 1822 N N . LEU A 1 235 ? -22.787 6.646 16.908 1.00 31.08 235 LEU A N 1
ATOM 1823 C CA . LEU A 1 235 ? -23.225 7.151 15.613 1.00 31.08 235 LEU A CA 1
ATOM 1824 C C . LEU A 1 235 ? -23.183 8.674 15.787 1.00 31.08 235 LEU A C 1
ATOM 1826 O O . LEU A 1 235 ? -23.687 9.163 16.800 1.00 31.08 235 LEU A O 1
ATOM 1830 N N . GLU A 1 236 ? -22.659 9.444 14.831 1.00 36.97 236 GLU A N 1
ATOM 1831 C CA . GLU A 1 236 ? -22.752 10.922 14.865 1.00 36.97 236 GLU A CA 1
ATOM 1832 C C . GLU A 1 236 ? -24.234 11.419 14.941 1.00 36.97 236 GLU A C 1
ATOM 1834 O O . GLU A 1 236 ? -24.510 12.610 14.863 1.00 36.97 236 GLU A O 1
ATOM 1839 N N . ALA A 1 237 ? -25.214 10.511 15.094 1.00 34.53 237 ALA A N 1
ATOM 1840 C CA . ALA A 1 237 ? -26.618 10.765 15.386 1.00 34.53 237 ALA A CA 1
ATOM 1841 C C . ALA A 1 237 ? -27.243 9.923 16.534 1.00 34.53 237 ALA A C 1
ATOM 1843 O O . ALA A 1 237 ? -28.431 10.106 16.795 1.00 34.53 237 ALA A O 1
ATOM 1844 N N . SER A 1 238 ? -26.512 9.032 17.222 1.00 37.50 238 SER A N 1
ATOM 1845 C CA . SER A 1 238 ? -26.996 8.310 18.424 1.00 37.50 238 SER A CA 1
ATOM 1846 C C . SER A 1 238 ? -26.342 8.822 19.701 1.00 37.50 238 SER A C 1
ATOM 1848 O O . SER A 1 238 ? -26.145 8.085 20.667 1.00 37.50 238 SER A O 1
ATOM 1850 N N . GLU A 1 239 ? -26.018 10.110 19.704 1.00 34.25 239 GLU A N 1
ATOM 1851 C CA . GLU A 1 239 ? -25.821 10.856 20.931 1.00 34.25 239 GLU A CA 1
ATOM 1852 C C . GLU A 1 239 ? -27.119 10.749 21.739 1.00 34.25 239 GLU A C 1
ATOM 1854 O O . GLU A 1 239 ? -28.156 11.311 21.375 1.00 34.25 239 GLU A O 1
ATOM 1859 N N . ILE A 1 240 ? -27.068 10.011 22.848 1.00 38.84 240 ILE A N 1
ATOM 1860 C CA . ILE A 1 240 ? -27.950 10.284 23.978 1.00 38.84 240 ILE A CA 1
ATOM 1861 C C . ILE A 1 240 ? -27.541 11.681 24.447 1.00 38.84 240 ILE A C 1
ATOM 1863 O O . ILE A 1 240 ? -26.619 11.855 25.239 1.00 38.84 240 ILE A O 1
ATOM 1867 N N . TYR A 1 241 ? -28.161 12.695 23.852 1.00 35.38 241 TYR A N 1
ATOM 1868 C CA . TYR A 1 241 ? -27.976 14.079 24.242 1.00 35.38 241 TYR A CA 1
ATOM 1869 C C . TYR A 1 241 ? -28.693 14.255 25.585 1.00 35.38 241 TYR A C 1
ATOM 1871 O O . TYR A 1 241 ? -29.919 14.336 25.638 1.00 35.38 241 TYR A O 1
ATOM 1879 N N . GLU A 1 242 ? -27.948 14.318 26.692 1.00 39.03 242 GLU A N 1
ATOM 1880 C CA . GLU A 1 242 ? -28.490 14.840 27.949 1.00 39.03 242 GLU A CA 1
ATOM 1881 C C . GLU A 1 242 ? -28.708 16.351 27.794 1.00 39.03 242 GLU A C 1
ATOM 1883 O O . GLU A 1 242 ? -27.885 17.186 28.171 1.00 39.03 242 GLU A O 1
ATOM 1888 N N . THR A 1 243 ? -29.843 16.736 27.216 1.00 34.41 243 THR A N 1
ATOM 1889 C CA . THR A 1 243 ? -30.325 18.113 27.312 1.00 34.41 243 THR A CA 1
ATOM 1890 C C . THR A 1 243 ? -31.268 18.216 28.503 1.00 34.41 243 THR A C 1
ATOM 1892 O O . THR A 1 243 ? -32.477 18.150 28.354 1.00 34.41 243 THR A O 1
ATOM 1895 N N . TRP A 1 244 ? -30.706 18.333 29.715 1.00 37.62 244 TRP A N 1
ATOM 1896 C CA . TRP A 1 244 ? -31.407 18.755 30.943 1.00 37.62 244 TRP A CA 1
ATOM 1897 C C . TRP A 1 244 ? -32.913 18.435 30.987 1.00 37.62 244 TRP A C 1
ATOM 1899 O O . TRP A 1 244 ? -33.773 19.320 30.959 1.00 37.62 244 TRP A O 1
ATOM 1909 N N . SER A 1 245 ? -33.246 17.153 31.084 1.00 43.97 245 SER A N 1
ATOM 1910 C CA . SER A 1 245 ? -34.609 16.752 31.398 1.00 43.97 245 SER A CA 1
ATOM 1911 C C . SER A 1 245 ? -34.800 16.825 32.914 1.00 43.97 245 SER A C 1
ATOM 1913 O O . SER A 1 245 ? -34.196 16.065 33.661 1.00 43.97 245 SER A O 1
ATOM 1915 N N . TYR A 1 246 ? -35.700 17.696 33.380 1.00 44.59 246 TYR A N 1
ATOM 1916 C CA . TYR A 1 246 ? -36.173 17.725 34.777 1.00 44.59 246 TYR A CA 1
ATOM 1917 C C . TYR A 1 246 ? -36.899 16.425 35.206 1.00 44.59 246 TYR A C 1
ATOM 1919 O O . TYR A 1 246 ? -37.326 16.318 36.353 1.00 44.59 246 TYR A O 1
ATOM 1927 N N . TYR A 1 247 ? -37.071 15.470 34.283 1.00 48.50 247 TYR A N 1
ATOM 1928 C CA . TYR A 1 247 ? -37.722 14.171 34.473 1.00 48.50 247 TYR A CA 1
ATOM 1929 C C . TYR A 1 247 ? -36.741 12.991 34.490 1.00 48.50 247 TYR A C 1
ATOM 1931 O O . TYR A 1 247 ? -37.173 11.852 34.620 1.00 48.50 247 TYR A O 1
ATOM 1939 N N . TRP A 1 248 ? -35.439 13.237 34.328 1.00 54.06 248 TRP A N 1
ATOM 1940 C CA . TRP A 1 248 ? -34.411 12.200 34.393 1.00 54.06 248 TRP A CA 1
ATOM 1941 C C . TRP A 1 248 ? -33.755 12.216 35.769 1.00 54.06 248 TRP A C 1
ATOM 1943 O O . TRP A 1 248 ? -32.993 13.128 36.073 1.00 54.06 248 TRP A O 1
ATOM 1953 N N . ASN A 1 249 ? -34.059 11.222 36.601 1.00 53.84 249 ASN A N 1
ATOM 1954 C CA . ASN A 1 249 ? -33.462 11.101 37.929 1.00 53.84 249 ASN A CA 1
ATOM 1955 C C . ASN A 1 249 ? -32.956 9.674 38.208 1.00 53.84 249 ASN A C 1
ATOM 1957 O O . ASN A 1 249 ? -32.975 9.201 39.335 1.00 53.84 249 ASN A O 1
ATOM 1961 N N . GLY A 1 250 ? -32.486 8.971 37.171 1.00 57.66 250 GLY A N 1
ATOM 1962 C CA . GLY A 1 250 ? -31.994 7.602 37.306 1.00 57.66 250 GLY A CA 1
ATOM 1963 C C . GLY A 1 250 ? -30.790 7.271 36.433 1.00 57.66 250 GLY A C 1
ATOM 1964 O O . GLY A 1 250 ? -30.574 7.862 35.379 1.00 57.66 250 GLY A O 1
ATOM 1965 N N . THR A 1 251 ? -30.017 6.291 36.888 1.00 57.16 251 THR A N 1
ATOM 1966 C CA . THR A 1 251 ? -28.849 5.742 36.196 1.00 57.16 251 THR A CA 1
ATOM 1967 C C . THR A 1 251 ? -29.304 4.617 35.273 1.00 57.16 251 THR A C 1
ATOM 1969 O O . THR A 1 251 ? -30.058 3.734 35.691 1.00 57.16 251 THR A O 1
ATOM 1972 N N . ILE A 1 252 ? -28.839 4.602 34.022 1.00 60.69 252 ILE A N 1
ATOM 1973 C CA . ILE A 1 252 ? -29.030 3.440 33.144 1.00 60.69 252 ILE A CA 1
ATOM 1974 C C . ILE A 1 252 ? -28.227 2.281 33.734 1.00 60.69 252 ILE A C 1
ATOM 1976 O O . ILE A 1 252 ? -27.004 2.349 33.831 1.00 60.69 252 ILE A O 1
ATOM 1980 N N . ILE A 1 253 ? -28.916 1.217 34.132 1.00 54.38 253 ILE A N 1
ATOM 1981 C CA . ILE A 1 253 ? -28.284 0.039 34.736 1.00 54.38 253 ILE A CA 1
ATOM 1982 C C . ILE A 1 253 ? -28.176 -1.130 33.761 1.00 54.38 253 ILE A C 1
ATOM 1984 O O . ILE A 1 253 ? -27.298 -1.972 33.930 1.00 54.38 253 ILE A O 1
ATOM 1988 N N . LEU A 1 254 ? -29.044 -1.192 32.746 1.00 52.75 254 LEU A N 1
ATOM 1989 C CA . LEU A 1 254 ? -28.971 -2.163 31.654 1.00 52.75 254 LEU A CA 1
ATOM 1990 C C . LEU A 1 254 ? -29.500 -1.527 30.366 1.00 52.75 254 LEU A C 1
ATOM 1992 O O . LEU A 1 254 ? -30.478 -0.780 30.391 1.00 52.75 254 LEU A O 1
ATOM 1996 N N . SER A 1 255 ? -28.903 -1.880 29.236 1.00 60.34 255 SER A N 1
ATOM 1997 C CA . SER A 1 255 ? -29.434 -1.589 27.907 1.00 60.34 255 SER A CA 1
ATOM 1998 C C . SER A 1 255 ? -29.375 -2.844 27.039 1.00 60.34 255 SER A C 1
ATOM 2000 O O . SER A 1 255 ? -28.552 -3.733 27.253 1.00 60.34 255 SER A O 1
ATOM 2002 N N . ALA A 1 256 ? -30.295 -2.938 26.086 1.00 56.56 256 ALA A N 1
ATOM 2003 C CA . ALA A 1 256 ? -30.308 -3.945 25.033 1.00 56.56 256 ALA A CA 1
ATOM 2004 C C . ALA A 1 256 ? -30.893 -3.304 23.773 1.00 56.56 256 ALA A C 1
ATOM 2006 O O . ALA A 1 256 ? -31.766 -2.449 23.883 1.00 56.56 256 ALA A O 1
ATOM 2007 N N . GLY A 1 257 ? -30.461 -3.693 22.580 1.00 59.06 257 GLY A N 1
ATOM 2008 C CA . GLY A 1 257 ? -30.996 -3.113 21.347 1.00 59.06 257 GLY A CA 1
ATOM 2009 C C . GLY A 1 257 ? -30.941 -4.069 20.172 1.00 59.06 257 GLY A C 1
ATOM 2010 O O . GLY A 1 257 ? -30.616 -5.235 20.359 1.00 59.06 257 GLY A O 1
ATOM 2011 N N . GLY A 1 258 ? -31.289 -3.553 18.994 1.00 47.81 258 GLY A N 1
ATOM 2012 C CA . GLY A 1 258 ? -31.033 -4.151 17.681 1.00 47.81 258 GLY A CA 1
ATOM 2013 C C . GLY A 1 258 ? -32.053 -5.197 17.193 1.00 47.81 258 GLY A C 1
ATOM 2014 O O . GLY A 1 258 ? -32.028 -5.607 16.031 1.00 47.81 258 GLY A O 1
ATOM 2015 N N . LYS A 1 259 ? -33.041 -5.550 18.023 1.00 54.72 259 LYS A N 1
ATOM 2016 C CA . LYS A 1 259 ? -34.228 -6.298 17.595 1.00 54.72 259 LYS A CA 1
ATOM 2017 C C . LYS A 1 259 ? -35.387 -5.345 17.312 1.00 54.72 259 LYS A C 1
ATOM 2019 O O . LYS A 1 259 ? -35.685 -4.486 18.132 1.00 54.72 259 LYS A O 1
ATOM 2024 N N . ASP A 1 260 ? -36.076 -5.551 16.194 1.00 65.25 260 ASP A N 1
ATOM 2025 C CA . ASP A 1 260 ? -37.357 -4.902 15.887 1.00 65.25 260 ASP A CA 1
ATOM 2026 C C . ASP A 1 260 ? -38.479 -5.546 16.729 1.00 65.25 260 ASP A C 1
ATOM 2028 O O . ASP A 1 260 ? -39.065 -6.577 16.381 1.00 65.25 260 ASP A O 1
ATOM 2032 N N . ILE A 1 261 ? -38.690 -5.001 17.923 1.00 71.75 261 ILE A N 1
ATOM 2033 C CA . ILE A 1 261 ? -39.723 -5.389 18.886 1.00 71.75 261 ILE A CA 1
ATOM 2034 C C . ILE A 1 261 ? -41.074 -4.778 18.484 1.00 71.75 261 ILE A C 1
ATOM 2036 O O . ILE A 1 261 ? -42.119 -5.389 18.733 1.00 71.75 261 ILE A O 1
ATOM 2040 N N . THR A 1 262 ? -41.069 -3.593 17.876 1.00 69.50 262 THR A N 1
ATOM 2041 C CA . THR A 1 262 ? -42.264 -2.841 17.480 1.00 69.50 262 THR A CA 1
ATOM 2042 C C . THR A 1 262 ? -42.894 -3.349 16.181 1.00 69.50 262 THR A C 1
ATOM 2044 O O . THR A 1 262 ? -44.099 -3.177 15.977 1.00 69.50 262 THR A O 1
ATOM 2047 N N . GLY A 1 263 ? -42.129 -4.065 15.358 1.00 73.81 263 GLY A N 1
ATOM 2048 C CA . GLY A 1 263 ? -42.542 -4.642 14.084 1.00 73.81 263 GLY A CA 1
ATOM 2049 C C . GLY A 1 263 ? -42.559 -3.637 12.931 1.00 73.81 263 GLY A C 1
ATOM 2050 O O . GLY A 1 263 ? -43.299 -3.854 11.964 1.00 73.81 263 GLY A O 1
ATOM 2051 N N . ASP A 1 264 ? -41.823 -2.530 13.041 1.00 69.50 264 ASP A N 1
ATOM 2052 C CA . ASP A 1 264 ? -41.781 -1.461 12.036 1.00 69.50 264 ASP A CA 1
ATOM 2053 C C . ASP A 1 264 ? -40.666 -1.641 10.986 1.00 69.50 264 ASP A C 1
ATOM 2055 O O . ASP A 1 264 ? -40.595 -0.897 10.002 1.00 69.50 264 ASP A O 1
ATOM 2059 N N . GLY A 1 265 ? -39.865 -2.696 11.129 1.00 61.22 265 GLY A N 1
ATOM 2060 C CA . GLY A 1 265 ? -38.736 -3.026 10.272 1.00 61.22 265 GLY A CA 1
ATOM 2061 C C . GLY A 1 265 ? -37.436 -2.319 10.656 1.00 61.22 265 GLY A C 1
ATOM 2062 O O . GLY A 1 265 ? -36.456 -2.468 9.921 1.00 61.22 265 GLY A O 1
ATOM 2063 N N . ILE A 1 266 ? -37.408 -1.565 11.759 1.00 54.59 266 ILE A N 1
ATOM 2064 C CA . ILE A 1 266 ? -36.235 -0.866 12.282 1.00 54.59 266 ILE A CA 1
ATOM 2065 C C . ILE A 1 266 ? -35.890 -1.442 13.662 1.00 54.59 266 ILE A C 1
ATOM 2067 O O . ILE A 1 266 ? -36.747 -1.777 14.468 1.00 54.59 266 ILE A O 1
ATOM 2071 N N . ALA A 1 267 ? -34.599 -1.607 13.930 1.00 53.59 267 ALA A N 1
ATOM 2072 C CA . ALA A 1 267 ? -34.111 -2.063 15.224 1.00 53.59 267 ALA A CA 1
ATOM 2073 C C . ALA A 1 267 ? -34.490 -1.092 16.358 1.00 53.59 267 ALA A C 1
ATOM 2075 O O . ALA A 1 267 ? -34.173 0.095 16.277 1.00 53.59 267 ALA A O 1
ATOM 2076 N N . ASP A 1 268 ? -35.074 -1.615 17.438 1.00 60.84 268 ASP A N 1
ATOM 2077 C CA . ASP A 1 268 ? -35.423 -0.840 18.630 1.00 60.84 268 ASP A CA 1
ATOM 2078 C C . ASP A 1 268 ? -34.328 -0.919 19.705 1.00 60.84 268 ASP A C 1
ATOM 2080 O O . ASP A 1 268 ? -33.461 -1.799 19.685 1.00 60.84 268 ASP A O 1
ATOM 2084 N N . ALA A 1 269 ? -34.409 -0.036 20.699 1.00 64.81 269 ALA A N 1
ATOM 2085 C CA . ALA A 1 269 ? -33.599 -0.091 21.914 1.00 64.81 269 ALA A CA 1
ATOM 2086 C C . ALA A 1 269 ? -34.474 -0.197 23.170 1.00 64.81 269 ALA A C 1
ATOM 2088 O O . ALA A 1 269 ? -35.552 0.383 23.248 1.00 64.81 269 ALA A O 1
ATOM 2089 N N . VAL A 1 270 ? -34.002 -0.924 24.179 1.00 69.56 270 VAL A N 1
ATOM 2090 C CA . VAL A 1 270 ? -34.593 -1.025 25.513 1.00 69.56 270 VAL A CA 1
ATOM 2091 C C . VAL A 1 270 ? -33.580 -0.544 26.543 1.00 69.56 270 VAL A C 1
ATOM 2093 O O . VAL A 1 270 ? -32.454 -1.034 26.594 1.00 69.56 270 VAL A O 1
ATOM 2096 N N . PHE A 1 271 ? -34.006 0.366 27.411 1.00 71.00 271 PHE A N 1
ATOM 2097 C CA . PHE A 1 271 ? -33.231 0.859 28.542 1.00 71.00 271 PHE A CA 1
ATOM 2098 C C . PHE A 1 271 ? -33.903 0.458 29.843 1.00 71.00 271 PHE A C 1
ATOM 2100 O O . PHE A 1 271 ? -35.122 0.535 29.967 1.00 71.00 271 PHE A O 1
ATOM 2107 N N . ILE A 1 272 ? -33.102 0.058 30.820 1.00 71.25 272 ILE A N 1
ATOM 2108 C CA . ILE A 1 272 ? -33.524 -0.135 32.198 1.00 71.25 272 ILE A CA 1
ATOM 2109 C C . ILE A 1 272 ? -32.825 0.928 33.033 1.00 71.25 272 ILE A C 1
ATOM 2111 O O . ILE A 1 272 ? -31.595 0.953 33.119 1.00 71.25 272 ILE A O 1
ATOM 2115 N N . LEU A 1 273 ? -33.619 1.794 33.645 1.00 67.62 273 LEU A N 1
ATOM 2116 C CA . LEU A 1 273 ? -33.155 2.873 34.499 1.00 67.62 273 LEU A CA 1
ATOM 2117 C C . LEU A 1 273 ? -33.486 2.562 35.950 1.00 67.62 273 LEU A C 1
ATOM 2119 O O . LEU A 1 273 ? -34.550 2.027 36.251 1.00 67.62 273 LEU A O 1
ATOM 2123 N N . HIS A 1 274 ? -32.566 2.907 36.839 1.00 68.56 274 HIS A N 1
ATOM 2124 C CA . HIS A 1 274 ? -32.760 2.860 38.277 1.00 68.56 274 HIS A CA 1
ATOM 2125 C C . HIS A 1 274 ? -32.691 4.274 38.837 1.00 68.56 274 HIS A C 1
ATOM 2127 O O . HIS A 1 274 ? -31.651 4.924 38.735 1.00 68.56 274 HIS A O 1
ATOM 2133 N N . ASP A 1 275 ? -33.791 4.732 39.423 1.00 72.88 275 ASP A N 1
ATOM 2134 C CA . ASP A 1 275 ? -33.845 6.001 40.139 1.00 72.88 275 ASP A CA 1
ATOM 2135 C C . ASP A 1 275 ? -33.425 5.773 41.595 1.00 72.88 275 ASP A C 1
ATOM 2137 O O . ASP A 1 275 ? -34.130 5.108 42.360 1.00 72.88 275 ASP A O 1
ATOM 2141 N N . GLU A 1 276 ? -32.258 6.301 41.972 1.00 60.72 276 GLU A N 1
ATOM 2142 C CA . GLU A 1 276 ? -31.709 6.123 43.321 1.00 60.72 276 GLU A CA 1
ATOM 2143 C C . GLU A 1 276 ? -32.534 6.841 44.400 1.00 60.72 276 GLU A C 1
ATOM 2145 O O . GLU A 1 276 ? -32.489 6.440 45.565 1.00 60.72 276 GLU A O 1
ATOM 2150 N N . ASP A 1 277 ? -33.315 7.862 44.032 1.00 71.00 277 ASP A N 1
ATOM 2151 C CA . ASP A 1 277 ? -34.138 8.626 44.972 1.00 71.00 277 ASP A CA 1
ATOM 2152 C C . ASP A 1 277 ? -35.494 7.958 45.243 1.00 71.00 277 ASP A C 1
ATOM 2154 O O . ASP A 1 277 ? -36.090 8.175 46.306 1.00 71.00 277 ASP A O 1
ATOM 2158 N N . TYR A 1 278 ? -35.985 7.131 44.315 1.00 69.81 278 TYR A N 1
ATOM 2159 C CA . TYR A 1 278 ? -37.307 6.504 44.411 1.00 69.81 278 TYR A CA 1
ATOM 2160 C C . TYR A 1 278 ? -37.303 4.963 44.437 1.00 69.81 278 TYR A C 1
ATOM 2162 O O . TYR A 1 278 ? -38.381 4.370 44.546 1.00 69.81 278 TYR A O 1
ATOM 2170 N N . ASP A 1 279 ? -36.124 4.324 44.419 1.00 70.56 279 ASP A N 1
ATOM 2171 C CA . ASP A 1 279 ? -35.905 2.872 44.602 1.00 70.56 279 ASP A CA 1
ATOM 2172 C C . ASP A 1 279 ? -36.797 2.015 43.677 1.00 70.56 279 ASP A C 1
ATOM 2174 O O . ASP A 1 279 ? -37.344 0.973 44.056 1.00 70.56 279 ASP A O 1
ATOM 2178 N N . TYR A 1 280 ? -37.001 2.494 42.445 1.00 67.19 280 TYR A N 1
ATOM 2179 C CA . TYR A 1 280 ? -37.734 1.787 41.401 1.00 67.19 280 TYR A CA 1
ATOM 2180 C C . TYR A 1 280 ? -36.894 1.629 40.137 1.00 67.19 280 TYR A C 1
ATOM 2182 O O . TYR A 1 280 ? -35.947 2.371 39.874 1.00 67.19 280 TYR A O 1
ATOM 2190 N N . ILE A 1 281 ? -37.283 0.634 39.339 1.00 72.69 281 ILE A N 1
ATOM 2191 C CA . ILE A 1 281 ? -36.694 0.343 38.038 1.00 72.69 281 ILE A CA 1
ATOM 2192 C C . ILE A 1 281 ? -37.720 0.671 36.952 1.00 72.69 281 ILE A C 1
ATOM 2194 O O . ILE A 1 281 ? -38.827 0.126 36.962 1.00 72.69 281 ILE A O 1
ATOM 2198 N N . GLU A 1 282 ? -37.345 1.524 36.005 1.00 74.38 282 GLU A N 1
ATOM 2199 C CA . GLU A 1 282 ? -38.135 1.852 34.818 1.00 74.38 282 GLU A CA 1
ATOM 2200 C C . GLU A 1 282 ? -37.550 1.192 33.573 1.00 74.38 282 GLU A C 1
ATOM 2202 O O . GLU A 1 282 ? -36.336 1.091 33.420 1.00 74.38 282 GLU A O 1
ATOM 2207 N N . VAL A 1 283 ? -38.424 0.743 32.671 1.00 75.94 283 VAL A N 1
ATOM 2208 C CA . VAL A 1 283 ? -38.036 0.159 31.384 1.00 75.94 283 VAL A CA 1
ATOM 2209 C C . VAL A 1 283 ? -38.570 1.045 30.268 1.00 75.94 283 VAL A C 1
ATOM 2211 O O . VAL A 1 283 ? -39.781 1.242 30.169 1.00 75.94 283 VAL A O 1
ATOM 2214 N N . TYR A 1 284 ? -37.683 1.533 29.410 1.00 70.75 284 TYR A N 1
ATOM 2215 C CA . TYR A 1 284 ? -38.024 2.355 28.256 1.00 70.75 284 TYR A CA 1
ATOM 2216 C C . TYR A 1 284 ? -37.736 1.599 26.972 1.00 70.75 284 TYR A C 1
ATOM 2218 O O . TYR A 1 284 ? -36.620 1.137 26.773 1.00 70.75 284 TYR A O 1
ATOM 2226 N N . LEU A 1 285 ? -38.735 1.499 26.098 1.00 69.06 285 LEU A N 1
ATOM 2227 C CA . LEU A 1 285 ? -38.573 1.021 24.729 1.00 69.06 285 LEU A CA 1
ATOM 2228 C C . LEU A 1 285 ? -38.517 2.237 23.804 1.00 69.06 285 LEU A C 1
ATOM 2230 O O . LEU A 1 285 ? -39.409 3.084 23.841 1.00 69.06 285 LEU A O 1
ATOM 2234 N N . VAL A 1 286 ? -37.484 2.304 22.979 1.00 68.00 286 VAL A N 1
ATOM 2235 C CA . VAL A 1 286 ? -37.256 3.350 21.988 1.00 68.00 286 VAL A CA 1
ATOM 2236 C C . VAL A 1 286 ? -37.380 2.713 20.615 1.00 68.00 286 VAL A C 1
ATOM 2238 O O . VAL A 1 286 ? -36.485 1.957 20.229 1.00 68.00 286 VAL A O 1
ATOM 2241 N N . PRO A 1 287 ? -38.487 2.973 19.898 1.00 65.44 287 PRO A N 1
ATOM 2242 C CA . PRO A 1 287 ? -38.671 2.464 18.559 1.00 65.44 287 PRO A CA 1
ATOM 2243 C C . PRO A 1 287 ? -37.571 2.944 17.616 1.00 65.44 287 PRO A C 1
ATOM 2245 O O . PRO A 1 287 ? -37.160 4.110 17.675 1.00 65.44 287 PRO A O 1
ATOM 2248 N N . GLY A 1 288 ? -37.123 2.063 16.733 1.00 57.59 288 GLY A N 1
ATOM 2249 C CA . GLY A 1 288 ? -36.085 2.348 15.762 1.00 57.59 288 GLY A CA 1
ATOM 2250 C C . GLY A 1 288 ? -36.375 3.592 14.919 1.00 57.59 288 GLY A C 1
ATOM 2251 O O . GLY A 1 288 ? -37.503 3.866 14.516 1.00 57.59 288 GLY A O 1
ATOM 2252 N N . GLY A 1 289 ? -35.341 4.398 14.666 1.00 51.66 289 GLY A N 1
ATOM 2253 C CA . GLY A 1 289 ? -35.450 5.603 13.835 1.00 51.66 289 GLY A CA 1
ATOM 2254 C C . GLY A 1 289 ? -36.149 6.804 14.488 1.00 51.66 289 GLY A C 1
ATOM 2255 O O . GLY A 1 289 ? -36.210 7.861 13.858 1.00 51.66 289 GLY A O 1
ATOM 2256 N N . ASN A 1 290 ? -36.622 6.686 15.733 1.00 50.84 290 ASN A N 1
ATOM 2257 C CA . ASN A 1 290 ? -37.160 7.804 16.509 1.00 50.84 290 ASN A CA 1
ATOM 2258 C C . ASN A 1 290 ? -36.146 8.287 17.548 1.00 50.84 290 ASN A C 1
ATOM 2260 O O . ASN A 1 290 ? -35.445 7.490 18.176 1.00 50.84 290 ASN A O 1
ATOM 2264 N N . ARG A 1 291 ? -36.088 9.604 17.773 1.00 47.06 291 ARG A N 1
ATOM 2265 C CA . ARG A 1 291 ? -35.397 10.141 18.948 1.00 47.06 291 ARG A CA 1
ATOM 2266 C C . ARG A 1 291 ? -36.278 9.908 20.168 1.00 47.06 291 ARG A C 1
ATOM 2268 O O . ARG A 1 291 ? -37.491 10.073 20.101 1.00 47.06 291 ARG A O 1
ATOM 2275 N N . PHE A 1 292 ? -35.672 9.553 21.297 1.00 45.09 292 PHE A N 1
ATOM 2276 C CA . PHE A 1 292 ? -36.407 9.306 22.540 1.00 45.09 292 PHE A CA 1
ATOM 2277 C C . PHE A 1 292 ? -37.264 10.506 22.982 1.00 45.09 292 PHE A C 1
ATOM 2279 O O . PHE A 1 292 ? -38.355 10.328 23.518 1.00 45.09 292 PHE A O 1
ATOM 2286 N N . GLU A 1 293 ? -36.809 11.726 22.692 1.00 50.53 293 GLU A N 1
ATOM 2287 C CA . GLU A 1 293 ? -37.540 12.971 22.960 1.00 50.53 293 GLU A CA 1
ATOM 2288 C C . GLU A 1 293 ? -38.881 13.054 22.207 1.00 50.53 293 GLU A C 1
ATOM 2290 O O . GLU A 1 293 ? -39.850 13.595 22.737 1.00 50.53 293 GLU A O 1
ATOM 2295 N N . ASP A 1 294 ? -38.975 12.451 21.017 1.00 49.22 294 ASP A N 1
ATOM 2296 C CA . ASP A 1 294 ? -40.193 12.452 20.197 1.00 49.22 294 ASP A CA 1
ATOM 2297 C C . ASP A 1 294 ? -41.271 11.489 20.740 1.00 49.22 294 ASP A C 1
ATOM 2299 O O . ASP A 1 294 ? -42.431 11.562 20.339 1.00 49.22 294 ASP A O 1
ATOM 2303 N N . LEU A 1 295 ? -40.912 10.596 21.673 1.00 49.12 295 LEU A N 1
ATOM 2304 C CA . LEU A 1 295 ? -41.833 9.658 22.333 1.00 49.12 295 LEU A CA 1
ATOM 2305 C C . LEU A 1 295 ? -42.424 10.218 23.635 1.00 49.12 295 LEU A C 1
ATOM 2307 O O . LEU A 1 295 ? -43.347 9.622 24.191 1.00 49.12 295 LEU A O 1
ATOM 2311 N N . GLN A 1 296 ? -41.886 11.336 24.137 1.00 44.66 296 GLN A N 1
ATOM 2312 C CA . GLN A 1 296 ? -42.337 11.985 25.373 1.00 44.66 296 GLN A CA 1
ATOM 2313 C C . GLN A 1 296 ? -43.381 13.093 25.144 1.00 44.66 296 GLN A C 1
ATOM 2315 O O . GLN A 1 296 ? -43.791 13.743 26.110 1.00 44.66 296 GLN A O 1
ATOM 2320 N N . SER A 1 297 ? -43.816 13.323 23.897 1.00 39.75 297 SER A N 1
ATOM 2321 C CA . SER A 1 297 ? -44.864 14.303 23.564 1.00 39.75 297 SER A CA 1
ATOM 2322 C C . SER A 1 297 ? -46.279 13.749 23.696 1.00 39.75 297 SER A C 1
ATOM 2324 O O . SER A 1 297 ? -46.526 12.671 23.108 1.00 39.75 297 SER A O 1
#

Sequence (297 aa):
RFFEINAEGVLKLKDGFQADYERDASYQFNITALNDAGDSLTTIMTVTVEDVAEAMEKASLHAWGKNYYRLAYDTIWLKDSEDAWYETSNQFYQIIKVPEKNSSDEIYLFTIDLVDPDGSATYNLIVKSVSGSDVSDLFRLDASTGAVYLKAGASVEFETSTGHYHAGTGALSYGHNGPDDPITDSVRPLVFSIEDDSGEQLVTWGDSAINNPLYVVLEFGDTSDDGSLEIGHTLEASEIYETWSYYWNGTIILSAGGKDITGDGIADAVFILHDEDYDYIEVYLVPGGNRFEDLQS

pLDDT: mean 71.66, std 20.88, range [29.22, 97.06]

Solvent-accessible surface area (backbone atoms only — not comparable to full-atom values): 18371 Å² total; per-residue (Å²): 138,57,64,47,65,49,98,87,67,53,73,42,74,36,88,96,63,79,89,49,40,85,82,45,46,55,51,74,48,76,50,70,49,71,51,100,88,70,55,74,50,74,46,81,46,77,47,74,46,79,80,72,96,63,55,69,78,43,35,14,42,45,88,78,33,95,23,49,68,49,82,45,74,40,70,48,76,41,50,50,100,83,74,46,79,45,81,42,70,82,37,68,34,40,36,29,40,40,69,64,62,57,61,82,40,63,42,71,44,41,31,39,51,73,44,42,82,74,62,67,99,52,74,44,64,43,32,28,37,52,76,68,49,79,51,30,88,40,47,43,66,41,80,91,71,27,37,30,26,40,34,50,66,50,75,90,69,63,84,76,35,81,78,58,76,85,71,91,75,93,75,87,84,82,60,85,96,57,90,84,69,93,84,75,79,76,86,64,45,31,40,46,29,41,31,42,96,72,45,78,39,64,32,24,57,45,99,44,82,87,64,70,72,34,31,38,30,76,43,73,45,55,91,48,92,74,46,36,69,55,92,80,61,69,47,101,80,61,66,83,70,85,72,83,56,97,83,69,67,52,48,79,78,47,75,51,34,34,50,51,80,86,70,80,84,37,46,17,37,38,40,32,32,37,24,81,87,72,80,46,76,48,77,48,77,38,59,39,97,55,62,71,74,73,71,75,113

Foldseek 3Di:
DQWDADPVRDIDGDPPDDDDCLVPQKDKDWDWDADPVGDIDIDIDMDGDDDDADDWPAKAWPQDDPQFDDWDFAKDWAADPVLDIDIDHGAIATEGEDEADALQDKTWTTFIDTRGSVDFPDKQKWKAWSSGDTPSVQWDAPSVGRIIIRHRNDDDDCVVPVVPDPDDDPDDDDDPDDPDDLQPPQFTWMWIWIQGPNGIGTYPHPPDPPRPDHTYGYHYDAHDPPQWRPPPDPPVPNPPPPPDDPPDQWDFPDKTKRDQPVPPPFIKIWTWTARPVPRDIDIDIGHGPDDPVVVVD

Organism: NCBI:txid408172

Mean predicted aligned error: 15.54 Å

Nearest PDB structures (foldseek):
  5lnl-assembly1_C  TM=3.488E-01  e=9.239E+00  Haemophilus influenzae